Protein AF-A0A382YYB1-F1 (afdb_monomer_lite)

Secondary structure (DSSP, 8-state):
-EEEEEEEEEEEEEEEEEEEEETT-EEEEEEETTEEEEEE--S--BTTEEEEEEEEEEEEEEEEEEEEEEE----TT-EEEE----EESS-S---EEEEEE-SS-B-----EEES-PEEE-GGGS-HHHHTT--S-EEEEEEE-STT-EEEEEE-BPP-PPP-SEEEEEEEEEEEE-TTS-EEEEEEEEEEESS-SEEEE-PPSSEEEEEEEETTEE--PEEETTEEEEEPPSS--TTS-EEEEEEEEE---SSS------

Organism: NCBI:txid408172

Foldseek 3Di:
DKDKDKDFADDDFDFKWKKKAFPQWAPKDKDWPQFDDKDWDPPPDPVTITMMITGGPDTDHGITMMMIDTDGDADQQWDKDKQLGMGTPPDPWDKDKGWDFDQFDWDDDAWDKDQPWDWDDPVRDDPVVVVVDDGDTPTMTIHTGPDMITMDITHTDDDDDDDQKDFPDKDKDWDADPVGWIKIKIKTFMQHHDDQWDKDQDDPAKDWDFKDKPNHTDDWDDDPRITTHGDDPPDDSPGTIIIMIMITGHDDPDPDDDDDD

Structure (mmCIF, N/CA/C/O backbone):
data_AF-A0A382YYB1-F1
#
_entry.id   AF-A0A382YYB1-F1
#
loop_
_atom_site.group_PDB
_atom_site.id
_atom_site.type_symbol
_atom_site.label_atom_id
_atom_site.label_alt_id
_atom_site.label_comp_id
_atom_site.label_asym_id
_atom_site.label_entity_id
_atom_site.label_seq_id
_atom_site.pdbx_PDB_ins_code
_atom_site.Cartn_x
_atom_site.Cartn_y
_atom_site.Cartn_z
_atom_site.occupancy
_atom_site.B_iso_or_equiv
_atom_site.auth_seq_id
_atom_site.auth_comp_id
_atom_site.auth_asym_id
_atom_site.auth_atom_id
_atom_site.pdbx_PDB_model_num
ATOM 1 N N . GLY A 1 1 ? 9.926 -1.291 -5.367 1.00 91.00 1 GLY A N 1
ATOM 2 C CA . GLY A 1 1 ? 9.183 -1.032 -6.612 1.00 91.00 1 GLY A CA 1
ATOM 3 C C . GLY A 1 1 ? 9.769 -1.860 -7.734 1.00 91.00 1 GLY A C 1
ATOM 4 O O . GLY A 1 1 ? 10.816 -2.477 -7.548 1.00 91.00 1 GLY A O 1
ATOM 5 N N . SER A 1 2 ? 9.095 -1.899 -8.878 1.00 93.62 2 SER A N 1
ATOM 6 C CA . SER A 1 2 ? 9.594 -2.590 -10.064 1.00 93.62 2 SER A CA 1
ATOM 7 C C . SER A 1 2 ? 9.183 -1.872 -11.347 1.00 93.62 2 SER A C 1
ATOM 9 O O . SER A 1 2 ? 8.264 -1.053 -11.368 1.00 93.62 2 SER A O 1
ATOM 11 N N . SER A 1 3 ? 9.898 -2.158 -12.426 1.00 94.56 3 SER A N 1
ATOM 12 C CA . SER A 1 3 ? 9.553 -1.769 -13.789 1.00 94.56 3 SER A CA 1
ATOM 13 C C . SER A 1 3 ? 9.816 -2.960 -14.700 1.00 94.56 3 SER A C 1
ATOM 15 O O . SER A 1 3 ? 10.876 -3.576 -14.624 1.00 94.56 3 SER A O 1
ATOM 17 N N . VAL A 1 4 ? 8.840 -3.304 -15.537 1.00 94.69 4 VAL A N 1
ATOM 18 C CA . VAL A 1 4 ? 8.967 -4.377 -16.527 1.00 94.69 4 VAL A CA 1
ATOM 19 C C . VAL A 1 4 ? 9.047 -3.730 -17.899 1.00 94.69 4 VAL A C 1
ATOM 21 O O . VAL A 1 4 ? 8.112 -3.055 -18.323 1.00 94.69 4 VAL A O 1
ATOM 24 N N . LEU A 1 5 ? 10.172 -3.926 -18.576 1.00 95.12 5 LEU A N 1
ATOM 25 C CA . LEU A 1 5 ? 10.432 -3.395 -19.905 1.00 95.12 5 LEU A CA 1
ATOM 26 C C . LEU A 1 5 ? 10.302 -4.531 -20.917 1.00 95.12 5 LEU A C 1
ATOM 28 O O . LEU A 1 5 ? 11.084 -5.482 -20.893 1.00 95.12 5 LEU A O 1
ATOM 32 N N . ASN A 1 6 ? 9.308 -4.429 -21.797 1.00 94.56 6 ASN A N 1
ATOM 33 C CA . ASN A 1 6 ? 9.095 -5.370 -22.891 1.00 94.56 6 ASN A CA 1
ATOM 34 C C . ASN A 1 6 ? 9.601 -4.740 -24.190 1.00 94.56 6 ASN A C 1
ATOM 36 O O . ASN A 1 6 ? 9.043 -3.755 -24.671 1.00 94.56 6 ASN A O 1
ATOM 40 N N . TYR A 1 7 ? 10.674 -5.300 -24.736 1.00 95.44 7 TYR A N 1
ATOM 41 C CA . TYR A 1 7 ? 11.320 -4.855 -25.962 1.00 95.44 7 TYR A CA 1
ATOM 42 C C . TYR A 1 7 ? 10.924 -5.747 -27.135 1.00 95.44 7 TYR A C 1
ATOM 44 O O . TYR A 1 7 ? 10.861 -6.967 -26.994 1.00 95.44 7 TYR A O 1
ATOM 52 N N . LEU A 1 8 ? 10.781 -5.135 -28.310 1.00 96.06 8 LEU A N 1
ATOM 53 C CA . LEU A 1 8 ? 10.830 -5.813 -29.603 1.00 96.06 8 LEU A CA 1
ATOM 54 C C . LEU A 1 8 ? 12.126 -5.395 -30.310 1.00 96.06 8 LEU A C 1
ATOM 56 O O . LEU A 1 8 ? 12.217 -4.307 -30.880 1.00 96.06 8 LEU A O 1
ATOM 60 N N . ILE A 1 9 ? 13.154 -6.239 -30.238 1.00 94.44 9 ILE A N 1
ATOM 61 C CA . ILE A 1 9 ? 14.494 -5.939 -30.756 1.00 94.44 9 ILE A CA 1
ATOM 62 C C . ILE A 1 9 ? 14.562 -6.330 -32.235 1.00 94.44 9 ILE A C 1
ATOM 64 O O . ILE A 1 9 ? 14.661 -7.509 -32.574 1.00 94.44 9 ILE A O 1
ATOM 68 N N . GLY A 1 10 ? 14.508 -5.329 -33.115 1.00 91.12 10 GLY A N 1
ATOM 69 C CA . GLY A 1 10 ? 14.577 -5.492 -34.568 1.00 91.12 10 GLY A CA 1
ATOM 70 C C . GLY A 1 10 ? 15.938 -5.133 -35.178 1.00 91.12 10 GLY A C 1
ATOM 71 O O . GLY A 1 10 ? 16.772 -4.467 -34.570 1.00 91.12 10 GLY A O 1
ATOM 72 N N . GLY A 1 11 ? 16.160 -5.552 -36.427 1.00 90.00 11 GLY A N 1
ATOM 73 C CA . GLY A 1 11 ? 17.389 -5.257 -37.169 1.00 90.00 11 GLY A CA 1
ATOM 74 C C . GLY A 1 11 ? 18.572 -6.133 -36.752 1.00 90.00 11 GLY A C 1
ATOM 75 O O . GLY A 1 11 ? 18.661 -7.285 -37.170 1.00 90.00 11 GLY A O 1
ATOM 76 N N . LYS A 1 12 ? 19.508 -5.580 -35.972 1.00 91.06 12 LYS A N 1
ATOM 77 C CA . LYS A 1 12 ? 20.732 -6.279 -35.551 1.00 91.06 12 LYS A CA 1
ATOM 78 C C . LYS A 1 12 ? 20.566 -6.828 -34.127 1.00 91.06 12 LYS A C 1
ATOM 80 O O . LYS A 1 12 ? 20.163 -6.063 -33.255 1.00 91.06 12 LYS A O 1
ATOM 85 N N . PRO A 1 13 ? 20.940 -8.094 -33.861 1.00 95.00 13 PRO A N 1
ATOM 86 C CA . PRO A 1 13 ? 21.031 -8.604 -32.496 1.00 95.00 13 PRO A CA 1
ATOM 87 C C . PRO A 1 13 ? 21.935 -7.727 -31.617 1.00 95.00 13 PRO A C 1
ATOM 89 O O . PRO A 1 13 ? 23.009 -7.302 -32.057 1.00 95.00 13 PRO A O 1
ATOM 92 N N . VAL A 1 14 ? 21.516 -7.473 -30.377 1.00 95.56 14 VAL A N 1
ATOM 93 C CA . VAL A 1 14 ? 22.224 -6.586 -29.437 1.00 95.56 14 VAL A CA 1
ATOM 94 C C . VAL A 1 14 ? 22.872 -7.381 -28.310 1.00 95.56 14 VAL A C 1
ATOM 96 O O . VAL A 1 14 ? 22.332 -8.388 -27.861 1.00 95.56 14 VAL A O 1
ATOM 99 N N . SER A 1 15 ? 24.043 -6.943 -27.851 1.00 96.81 15 SER A N 1
ATOM 100 C CA . SER A 1 15 ? 24.759 -7.537 -26.709 1.00 96.81 15 SER A CA 1
ATOM 101 C C . SER A 1 15 ? 24.525 -6.791 -25.396 1.00 96.81 15 SER A C 1
ATOM 103 O O . SER A 1 15 ? 24.974 -7.249 -24.348 1.00 96.81 15 SER A O 1
ATOM 105 N N . GLU A 1 16 ? 23.860 -5.641 -25.453 1.00 96.50 16 GLU A N 1
ATOM 106 C CA . GLU A 1 16 ? 23.591 -4.785 -24.306 1.00 96.50 16 GLU A CA 1
ATOM 107 C C . GLU A 1 16 ? 22.320 -3.957 -24.520 1.00 96.50 16 GLU A C 1
ATOM 109 O O . GLU A 1 16 ? 21.907 -3.730 -25.659 1.00 96.50 16 GLU A O 1
ATOM 114 N N . LEU A 1 17 ? 21.722 -3.501 -23.421 1.00 96.56 17 LEU A N 1
ATOM 115 C CA . LEU A 1 17 ? 20.661 -2.495 -23.403 1.00 96.56 17 LEU A CA 1
ATOM 116 C C . LEU A 1 17 ? 21.033 -1.371 -22.445 1.00 96.56 17 LEU A C 1
ATOM 118 O O . LEU A 1 17 ? 21.606 -1.617 -21.383 1.00 96.56 17 LEU A O 1
ATOM 122 N N . LYS A 1 18 ? 20.640 -0.149 -22.800 1.00 95.19 18 LYS A N 1
ATOM 123 C CA . LYS A 1 18 ? 20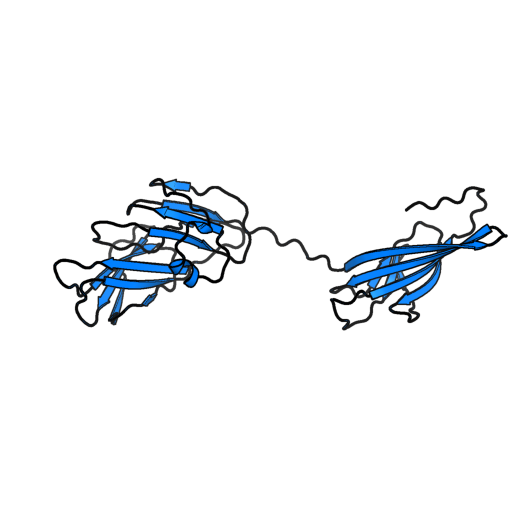.751 1.020 -21.931 1.00 95.19 18 LYS A CA 1
ATOM 124 C C . LYS A 1 18 ? 19.402 1.371 -21.328 1.00 95.19 18 LYS A C 1
ATOM 126 O O . LYS A 1 18 ? 18.368 1.314 -22.000 1.00 95.19 18 LYS A O 1
ATOM 131 N N . VAL A 1 19 ? 19.422 1.735 -20.054 1.00 95.06 19 VAL A N 1
ATOM 132 C CA . VAL A 1 19 ? 18.228 2.066 -19.272 1.00 95.06 19 VAL A CA 1
ATOM 133 C C . VAL A 1 19 ? 18.500 3.265 -18.371 1.00 95.06 19 VAL A C 1
ATOM 135 O O . VAL A 1 19 ? 19.565 3.374 -17.767 1.00 95.06 19 VAL A O 1
ATOM 138 N N . LEU A 1 20 ? 17.524 4.165 -18.276 1.00 93.06 20 LEU A N 1
ATOM 139 C CA . LEU A 1 20 ? 17.546 5.320 -17.383 1.00 93.06 20 LEU A CA 1
ATOM 140 C C . LEU A 1 20 ? 16.753 5.004 -16.123 1.00 93.06 20 LEU A C 1
ATOM 142 O O . LEU A 1 20 ? 15.560 4.704 -16.175 1.00 93.06 20 LEU A O 1
ATOM 146 N N . VAL A 1 21 ? 17.421 5.108 -14.983 1.00 93.56 21 VAL A N 1
ATOM 147 C CA . VAL A 1 21 ? 16.857 4.848 -13.662 1.00 93.56 21 VAL A CA 1
ATOM 148 C C . VAL A 1 21 ? 16.789 6.167 -12.889 1.00 93.56 21 VAL A C 1
ATOM 150 O O . VAL A 1 21 ? 17.787 6.884 -12.855 1.00 93.56 21 VAL A O 1
ATOM 153 N N . PRO A 1 22 ? 15.659 6.523 -12.257 1.00 92.19 22 PRO A N 1
ATOM 154 C CA . PRO A 1 22 ? 15.590 7.679 -11.364 1.00 92.19 22 PRO A CA 1
ATOM 155 C C . PRO A 1 22 ? 16.690 7.667 -10.291 1.00 92.19 22 PRO A C 1
ATOM 157 O O . PRO A 1 22 ? 17.004 6.628 -9.711 1.00 92.19 22 PRO A O 1
ATOM 160 N N . ALA A 1 23 ? 17.311 8.822 -10.043 1.00 89.88 23 ALA A N 1
ATOM 161 C CA . ALA A 1 23 ? 18.500 8.920 -9.191 1.00 89.88 23 ALA A CA 1
ATOM 162 C C . ALA A 1 23 ? 18.231 8.599 -7.709 1.00 89.88 23 ALA A C 1
ATOM 164 O O . ALA A 1 23 ? 19.164 8.253 -6.980 1.00 89.88 23 ALA A O 1
ATOM 165 N N . ASP A 1 24 ? 16.971 8.701 -7.285 1.00 91.12 24 ASP A N 1
ATOM 166 C CA . ASP A 1 24 ? 16.475 8.406 -5.941 1.00 91.12 24 ASP A CA 1
ATOM 167 C C . ASP A 1 24 ? 16.117 6.924 -5.727 1.00 91.12 24 ASP A C 1
ATOM 169 O O . ASP A 1 24 ? 15.644 6.548 -4.652 1.00 91.12 24 ASP A O 1
ATOM 173 N N . TYR A 1 25 ? 16.350 6.068 -6.726 1.00 94.25 25 TYR A N 1
ATOM 174 C CA . TYR A 1 25 ? 16.207 4.622 -6.591 1.00 94.25 25 TYR A CA 1
ATOM 175 C C . TYR A 1 25 ? 17.518 4.006 -6.086 1.00 94.25 25 TYR A C 1
ATOM 177 O O . TYR A 1 25 ? 18.604 4.257 -6.613 1.00 94.25 25 TYR A O 1
ATOM 185 N N . ALA A 1 26 ? 17.406 3.179 -5.053 1.00 93.94 26 ALA A N 1
ATOM 186 C CA . ALA A 1 26 ? 18.485 2.415 -4.441 1.00 93.94 26 ALA A CA 1
ATOM 187 C C . ALA A 1 26 ? 18.309 0.916 -4.720 1.00 93.94 26 ALA A C 1
ATOM 189 O O . ALA A 1 26 ? 17.231 0.483 -5.126 1.00 93.94 26 ALA A O 1
ATOM 190 N N . ASN A 1 27 ? 19.359 0.122 -4.483 1.00 95.69 27 ASN A N 1
ATOM 191 C CA . ASN A 1 27 ? 19.321 -1.344 -4.601 1.00 95.69 27 ASN A CA 1
ATOM 192 C C . ASN A 1 27 ? 18.710 -1.813 -5.936 1.00 95.69 27 ASN A C 1
ATOM 194 O O . ASN A 1 27 ? 17.812 -2.652 -5.975 1.00 95.69 27 ASN A O 1
ATOM 198 N N . VAL A 1 28 ? 19.157 -1.180 -7.025 1.00 96.81 28 VAL A N 1
ATOM 199 C CA . VAL A 1 28 ? 18.655 -1.431 -8.376 1.00 96.81 28 VAL A CA 1
ATOM 200 C C . VAL A 1 28 ? 19.216 -2.755 -8.876 1.00 96.81 28 VAL A C 1
ATOM 202 O O . VAL A 1 28 ? 20.429 -2.937 -8.907 1.00 96.81 28 VAL A O 1
ATOM 205 N N . GLU A 1 29 ? 18.335 -3.648 -9.307 1.00 97.56 29 GLU A N 1
ATOM 206 C CA . GLU A 1 29 ? 18.691 -4.961 -9.836 1.00 97.56 29 GLU A CA 1
ATOM 207 C C . GLU A 1 29 ? 17.993 -5.226 -11.165 1.00 97.56 29 GLU A C 1
ATOM 209 O O . GLU A 1 29 ? 16.829 -4.866 -11.357 1.00 97.56 29 GLU A O 1
ATOM 214 N N . PHE A 1 30 ? 18.713 -5.889 -12.071 1.00 98.12 30 PHE A N 1
ATOM 215 C CA . PHE A 1 30 ? 18.260 -6.200 -13.424 1.00 98.12 30 PHE A CA 1
ATOM 216 C C . PHE A 1 30 ? 18.186 -7.711 -13.619 1.00 98.12 30 PHE A C 1
ATOM 218 O O . PHE A 1 30 ? 19.189 -8.414 -13.503 1.00 98.12 30 PHE A O 1
ATOM 225 N N . VAL A 1 31 ? 17.000 -8.207 -13.964 1.00 97.25 31 VAL A N 1
ATOM 226 C CA . VAL A 1 31 ? 16.719 -9.631 -14.150 1.00 97.25 31 VAL A CA 1
ATOM 227 C C . VAL A 1 31 ? 16.086 -9.848 -15.518 1.00 97.25 31 VAL A C 1
ATOM 229 O O . VAL A 1 31 ? 15.104 -9.209 -15.880 1.00 97.25 31 VAL A O 1
ATOM 232 N N . GLY A 1 32 ? 16.634 -10.774 -16.291 1.00 96.50 32 GLY A N 1
ATOM 233 C CA . GLY A 1 32 ? 16.124 -11.121 -17.611 1.00 96.50 32 GLY A CA 1
ATOM 234 C C . GLY A 1 32 ? 16.860 -12.324 -18.182 1.00 96.50 32 GLY A C 1
ATOM 235 O O . GLY A 1 32 ? 17.875 -12.764 -17.633 1.00 96.50 32 GLY A O 1
ATOM 236 N N . ARG A 1 33 ? 16.341 -12.877 -19.281 1.00 95.88 33 ARG A N 1
ATOM 237 C CA . ARG A 1 33 ? 17.003 -13.988 -19.977 1.00 95.88 33 ARG A CA 1
ATOM 238 C C . ARG A 1 33 ? 18.389 -13.532 -20.448 1.00 95.88 33 ARG A C 1
ATOM 240 O O . ARG A 1 33 ? 18.523 -12.446 -20.982 1.00 95.88 33 ARG A O 1
ATOM 247 N N . ASP A 1 34 ? 19.418 -14.352 -20.270 1.00 94.94 34 ASP A N 1
ATOM 248 C CA . ASP A 1 34 ? 20.783 -14.046 -20.725 1.00 94.94 34 ASP A CA 1
ATOM 249 C C . ASP A 1 34 ? 21.435 -12.794 -20.100 1.00 94.94 34 ASP A C 1
ATOM 251 O O . ASP A 1 34 ? 22.516 -12.412 -20.542 1.00 94.94 34 ASP A O 1
ATOM 255 N N . VAL A 1 35 ? 20.860 -12.162 -19.066 1.00 97.69 35 VAL A N 1
ATOM 256 C CA . VAL A 1 35 ? 21.541 -11.074 -18.336 1.00 97.69 35 VAL A CA 1
ATOM 257 C C . VAL A 1 35 ? 22.790 -11.632 -17.658 1.00 97.69 35 VAL A C 1
ATOM 259 O O . VAL A 1 35 ? 22.707 -12.531 -16.823 1.00 97.69 35 VAL A O 1
ATOM 262 N N . ARG A 1 36 ? 23.960 -11.093 -18.017 1.00 97.19 36 ARG A N 1
ATOM 263 C CA . ARG A 1 36 ? 25.253 -11.493 -17.446 1.00 97.19 36 ARG A CA 1
ATOM 264 C C . ARG A 1 36 ? 25.648 -10.596 -16.282 1.00 97.19 36 ARG A C 1
ATOM 266 O O . ARG A 1 36 ? 26.047 -11.083 -15.231 1.00 97.19 36 ARG A O 1
ATOM 273 N N . ASN A 1 37 ? 25.609 -9.287 -16.506 1.00 97.50 37 ASN A N 1
ATOM 274 C CA . ASN A 1 37 ? 25.931 -8.262 -15.520 1.00 97.50 37 ASN A CA 1
ATOM 275 C C . ASN A 1 37 ? 25.415 -6.895 -15.979 1.00 97.50 37 ASN A C 1
ATOM 277 O O . ASN A 1 37 ? 25.060 -6.712 -17.140 1.00 97.50 37 ASN A O 1
ATOM 281 N N . TRP A 1 38 ? 25.430 -5.916 -15.084 1.00 97.44 38 TRP A N 1
ATOM 282 C CA . TRP A 1 38 ? 25.080 -4.530 -15.378 1.00 97.44 38 TRP A CA 1
ATOM 283 C C . TRP A 1 38 ? 26.116 -3.588 -14.760 1.00 97.44 38 TRP A C 1
ATOM 285 O O . TRP A 1 38 ? 26.833 -3.969 -13.831 1.00 97.44 38 TRP A O 1
ATOM 295 N N . LYS A 1 39 ? 26.237 -2.372 -15.299 1.00 95.38 39 LYS A N 1
ATOM 296 C CA . LYS A 1 39 ? 27.079 -1.309 -14.733 1.00 95.38 39 LYS A CA 1
ATOM 297 C C . LYS A 1 39 ? 26.389 0.050 -14.870 1.00 95.38 39 LYS A C 1
ATOM 299 O O . LYS A 1 39 ? 25.773 0.277 -15.910 1.00 95.38 39 LYS A O 1
ATOM 304 N N . PRO A 1 40 ? 26.498 0.941 -13.873 1.00 92.88 40 PRO A N 1
ATOM 305 C CA . PRO A 1 40 ? 26.157 2.343 -14.072 1.00 92.88 40 PRO A CA 1
ATOM 306 C C . PRO A 1 40 ? 27.160 2.970 -15.051 1.00 92.88 40 PRO A C 1
ATOM 308 O O . PRO A 1 40 ? 28.346 2.632 -15.025 1.00 92.88 40 PRO A O 1
ATOM 311 N N . ASP A 1 41 ? 26.689 3.861 -15.917 1.00 87.75 41 ASP A N 1
ATOM 312 C CA . ASP A 1 41 ? 27.543 4.589 -16.857 1.00 87.75 41 ASP A CA 1
ATOM 313 C C . ASP A 1 41 ? 28.224 5.781 -16.156 1.00 87.75 41 ASP A C 1
ATOM 315 O O . ASP A 1 41 ? 27.628 6.429 -15.302 1.00 87.75 41 ASP A O 1
ATOM 319 N N . GLU A 1 42 ? 29.456 6.121 -16.552 1.00 71.75 42 GLU A N 1
ATOM 320 C CA . GLU A 1 42 ? 30.247 7.234 -15.979 1.00 71.75 42 GLU A CA 1
ATOM 321 C C . GLU A 1 42 ? 29.806 8.638 -16.459 1.00 71.75 42 GLU A C 1
ATOM 323 O O . GLU A 1 42 ? 30.526 9.622 -16.280 1.00 71.75 42 GLU A O 1
ATOM 328 N N . ALA A 1 43 ? 28.645 8.754 -17.113 1.00 61.44 43 ALA A N 1
ATOM 329 C CA . ALA A 1 43 ? 28.133 10.035 -17.600 1.00 61.44 43 ALA A CA 1
ATOM 330 C C . ALA A 1 43 ? 27.876 11.004 -16.428 1.00 61.44 43 ALA A C 1
ATOM 332 O O . ALA A 1 43 ? 27.562 10.548 -15.328 1.00 61.44 43 ALA A O 1
ATOM 333 N N . PRO A 1 44 ? 27.980 12.335 -16.630 1.00 53.25 44 PRO A N 1
ATOM 334 C CA . PRO A 1 44 ? 27.617 13.273 -15.580 1.00 53.25 44 PRO A CA 1
ATOM 335 C C . PRO A 1 44 ? 26.156 13.031 -15.209 1.00 53.25 44 PRO A C 1
ATOM 337 O O . PRO A 1 44 ? 25.273 13.198 -16.055 1.00 53.25 44 PRO A O 1
ATOM 340 N N . ASP A 1 45 ? 25.934 12.622 -13.957 1.00 51.19 45 ASP A N 1
ATOM 341 C CA . ASP A 1 45 ? 24.617 12.570 -13.334 1.00 51.19 45 ASP A CA 1
ATOM 342 C C . ASP A 1 45 ? 23.915 13.885 -13.681 1.00 51.19 45 ASP A C 1
ATOM 344 O O . ASP A 1 45 ? 24.285 14.963 -13.204 1.00 51.19 45 ASP A O 1
ATOM 348 N N . ASN A 1 46 ? 22.887 13.822 -14.529 1.00 58.91 46 ASN A N 1
ATOM 349 C CA . ASN A 1 46 ? 21.857 14.829 -14.378 1.00 58.91 46 ASN A CA 1
ATOM 350 C C . ASN A 1 46 ? 21.255 14.563 -12.989 1.00 58.91 46 ASN A C 1
ATOM 352 O O . ASN A 1 46 ? 21.164 13.416 -12.555 1.00 58.91 46 ASN A O 1
ATOM 356 N N . SER A 1 47 ? 20.884 15.601 -12.244 1.00 63.59 47 SER A N 1
ATOM 357 C CA . SER A 1 47 ? 20.490 15.462 -10.832 1.00 63.59 47 SER A CA 1
ATOM 358 C C . SER A 1 47 ? 19.257 14.571 -10.588 1.00 63.59 47 SER A C 1
ATOM 360 O O . SER A 1 47 ? 18.815 14.447 -9.450 1.00 63.59 47 SER A O 1
ATOM 362 N N . PHE A 1 48 ? 18.676 13.976 -11.634 1.00 76.50 48 PHE A N 1
ATOM 363 C CA . PHE A 1 48 ? 17.385 13.302 -11.615 1.00 76.50 48 PHE A CA 1
ATOM 364 C C . PHE A 1 48 ? 17.425 11.839 -12.086 1.00 76.50 48 PHE A C 1
ATOM 366 O O . PHE A 1 48 ? 16.543 11.073 -11.702 1.00 76.50 48 PHE A O 1
ATOM 373 N N . THR A 1 49 ? 18.408 11.414 -12.888 1.00 86.50 49 THR A N 1
ATOM 374 C CA . THR A 1 49 ? 18.481 10.056 -13.463 1.00 86.50 49 THR A CA 1
ATOM 375 C C . THR A 1 49 ? 19.919 9.564 -13.621 1.00 86.50 49 THR A C 1
ATOM 377 O O . THR A 1 49 ? 20.827 10.344 -13.888 1.00 86.50 49 THR A O 1
ATOM 380 N N . LYS A 1 50 ? 20.092 8.245 -13.511 1.00 90.25 50 LYS A N 1
ATOM 381 C CA . LYS A 1 50 ? 21.333 7.487 -13.691 1.00 90.25 50 LYS A CA 1
ATOM 382 C C . LYS A 1 50 ? 21.175 6.530 -14.866 1.00 90.25 50 LYS A C 1
ATOM 384 O O . LYS A 1 50 ? 20.170 5.822 -14.949 1.00 90.25 50 LYS A O 1
ATOM 389 N N . SER A 1 51 ? 22.156 6.491 -15.761 1.00 92.25 51 SER A N 1
ATOM 390 C CA . SER A 1 51 ? 22.170 5.539 -16.877 1.00 92.25 51 SER A CA 1
ATOM 391 C C . SER A 1 51 ? 22.847 4.238 -16.457 1.00 92.25 51 SER A C 1
ATOM 393 O O . SER A 1 51 ? 23.873 4.262 -15.778 1.00 92.25 51 SER A O 1
ATOM 395 N N . TYR A 1 52 ? 22.272 3.110 -16.859 1.00 95.31 52 TYR A N 1
ATOM 396 C CA . TYR A 1 52 ? 22.841 1.782 -16.671 1.00 95.31 52 TYR A CA 1
ATOM 397 C C . TYR A 1 52 ? 22.952 1.072 -18.012 1.00 95.31 52 TYR A C 1
ATOM 399 O O . TYR A 1 52 ? 22.012 1.078 -18.809 1.00 95.31 52 TYR A O 1
ATOM 407 N N . THR A 1 53 ? 24.070 0.380 -18.209 1.00 96.94 53 THR A N 1
ATOM 408 C CA . THR A 1 53 ? 24.248 -0.571 -19.303 1.00 96.94 53 THR A CA 1
ATOM 409 C C . THR A 1 53 ? 24.108 -1.996 -18.764 1.00 96.94 53 THR A C 1
ATOM 411 O O . THR A 1 53 ? 24.867 -2.429 -17.891 1.00 96.94 53 THR A O 1
ATOM 414 N N . VAL A 1 54 ? 23.128 -2.732 -19.288 1.00 97.81 54 VAL A N 1
ATOM 415 C CA . VAL A 1 54 ? 22.853 -4.143 -18.988 1.00 97.81 54 VAL A CA 1
ATOM 416 C C . VAL A 1 54 ? 23.466 -4.998 -20.090 1.00 97.81 54 VAL A C 1
ATOM 418 O O . VAL A 1 54 ? 23.082 -4.869 -21.247 1.00 97.81 54 VAL A O 1
ATOM 421 N N . TYR A 1 55 ? 24.406 -5.873 -19.742 1.00 98.00 55 TYR A N 1
ATOM 422 C CA . TYR A 1 55 ? 25.144 -6.713 -20.685 1.00 98.00 55 TYR A CA 1
ATOM 423 C C . TYR A 1 55 ? 24.593 -8.137 -20.711 1.00 98.00 55 TYR A C 1
ATOM 425 O O . TYR A 1 55 ? 24.358 -8.751 -19.663 1.00 98.00 55 TYR A O 1
ATOM 433 N N . PHE A 1 56 ? 24.480 -8.700 -21.911 1.00 98.00 56 PHE A N 1
ATOM 434 C CA . PHE A 1 56 ? 24.020 -10.068 -22.115 1.00 98.00 56 PHE A CA 1
ATOM 435 C C . PHE A 1 56 ? 25.168 -11.061 -22.297 1.00 98.00 56 PHE A C 1
ATOM 437 O O . PHE A 1 56 ? 26.260 -10.725 -22.760 1.00 98.00 56 PHE A O 1
ATOM 444 N N . GLN A 1 57 ? 24.902 -12.316 -21.943 1.00 96.56 57 GLN A N 1
ATOM 445 C CA . GLN A 1 57 ? 25.793 -13.450 -22.164 1.00 96.56 57 GLN A CA 1
ATOM 446 C C . GLN A 1 57 ? 25.925 -13.778 -23.659 1.00 96.56 57 GLN A C 1
ATOM 448 O O . GLN A 1 57 ? 27.015 -14.111 -24.119 1.00 96.56 57 GLN A O 1
ATOM 453 N N . SER A 1 58 ? 24.823 -13.669 -24.405 1.00 95.31 58 SER A N 1
ATOM 454 C CA . SER A 1 58 ? 24.743 -13.850 -25.860 1.00 95.31 58 SER A CA 1
ATOM 455 C C . SER A 1 58 ? 23.912 -12.723 -26.467 1.00 95.31 58 SER A C 1
ATOM 457 O O . SER A 1 58 ? 23.125 -12.094 -25.763 1.00 95.31 58 SER A O 1
ATOM 459 N N . THR A 1 59 ? 24.058 -12.450 -27.766 1.00 96.25 59 THR A N 1
ATOM 460 C CA . THR A 1 59 ? 23.238 -11.407 -28.397 1.00 96.25 59 THR A CA 1
ATOM 461 C C . THR A 1 59 ? 21.767 -11.799 -28.420 1.00 96.25 59 THR A C 1
ATOM 463 O O . THR A 1 59 ? 21.438 -12.913 -28.830 1.00 96.25 59 THR A O 1
ATOM 466 N N . VAL A 1 60 ? 20.897 -10.864 -28.057 1.00 95.94 60 VAL A N 1
ATOM 467 C CA . VAL A 1 60 ? 19.443 -11.044 -28.037 1.00 95.94 60 VAL A CA 1
ATOM 468 C C . VAL A 1 60 ? 18.792 -10.379 -29.252 1.00 95.94 60 VAL A C 1
ATOM 470 O O . VAL A 1 60 ? 19.298 -9.390 -29.789 1.00 95.94 60 VAL A O 1
ATOM 473 N N . PHE A 1 61 ? 17.675 -10.943 -29.705 1.00 96.12 61 PHE A N 1
ATOM 474 C CA . PHE A 1 61 ? 16.891 -10.475 -30.848 1.00 96.12 61 PHE A CA 1
ATOM 475 C C . PHE A 1 61 ? 15.417 -10.866 -30.667 1.00 96.12 61 PHE A C 1
ATOM 477 O O . PHE A 1 61 ? 15.137 -11.884 -30.030 1.00 96.12 61 PHE A O 1
ATOM 484 N N . GLY A 1 62 ? 14.497 -10.094 -31.251 1.00 95.81 62 GLY A N 1
ATOM 485 C CA . GLY A 1 62 ? 13.054 -10.298 -31.114 1.00 95.81 62 GLY A CA 1
ATOM 486 C C . GLY A 1 62 ? 12.522 -9.849 -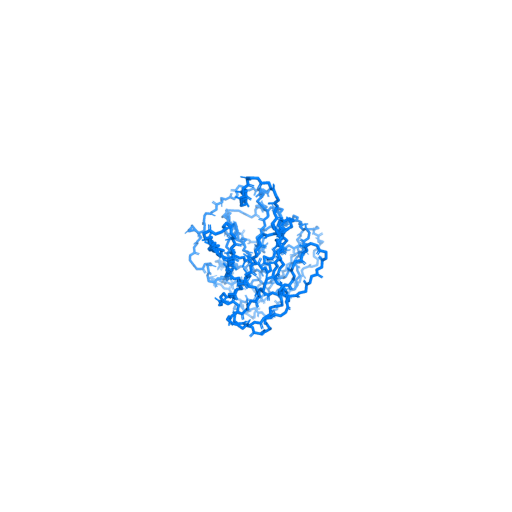29.753 1.00 95.81 62 GLY A C 1
ATOM 487 O O . GLY A 1 62 ? 13.039 -8.895 -29.167 1.00 95.81 62 GLY A O 1
ATOM 488 N N . ASP A 1 63 ? 11.480 -10.526 -29.272 1.00 96.75 63 ASP A N 1
ATOM 489 C CA . ASP A 1 63 ? 10.842 -10.208 -27.995 1.00 96.75 63 ASP A CA 1
ATOM 490 C C . ASP A 1 63 ? 11.789 -10.465 -26.819 1.00 96.75 63 ASP A C 1
ATOM 492 O O . ASP A 1 63 ? 12.403 -11.534 -26.693 1.00 96.75 63 ASP A O 1
ATOM 496 N N . TYR A 1 64 ? 11.896 -9.476 -25.937 1.00 96.62 64 TYR A N 1
ATOM 497 C CA . TYR A 1 64 ? 12.754 -9.549 -24.768 1.00 96.62 64 TYR A CA 1
ATOM 498 C C . TYR A 1 64 ? 12.147 -8.800 -23.581 1.00 96.62 64 TYR A C 1
ATOM 500 O O . TYR A 1 64 ? 11.806 -7.625 -23.689 1.00 96.62 64 TYR A O 1
ATOM 508 N N . THR A 1 65 ? 12.067 -9.460 -22.427 1.00 96.25 65 THR A N 1
ATOM 509 C CA . THR A 1 65 ? 11.574 -8.857 -21.183 1.00 96.25 65 THR A CA 1
ATOM 510 C C . THR A 1 65 ? 12.724 -8.651 -20.207 1.00 96.25 65 THR A C 1
ATOM 512 O O . THR A 1 65 ? 13.446 -9.592 -19.869 1.00 96.25 65 THR A O 1
ATOM 515 N N . LEU A 1 66 ? 12.856 -7.419 -19.719 1.00 97.31 66 LEU A N 1
ATOM 516 C CA . LEU A 1 66 ? 13.768 -7.038 -18.648 1.00 97.31 66 LEU A CA 1
ATOM 517 C C . LEU A 1 66 ? 12.957 -6.584 -17.433 1.00 97.31 66 LEU A C 1
ATOM 519 O O . LEU A 1 66 ? 12.193 -5.623 -17.512 1.00 97.31 66 LEU A O 1
ATOM 523 N N . LEU A 1 67 ? 13.140 -7.258 -16.305 1.00 96.62 67 LEU A N 1
ATOM 524 C CA . LEU A 1 67 ? 12.626 -6.829 -15.012 1.00 96.62 67 LEU A CA 1
ATOM 525 C C . LEU A 1 67 ? 13.686 -5.983 -14.311 1.00 96.62 67 LEU A C 1
ATOM 527 O O . LEU A 1 67 ? 14.835 -6.400 -14.174 1.00 96.62 67 LEU A O 1
ATOM 531 N N . VAL A 1 68 ? 13.275 -4.819 -13.824 1.00 97.31 68 VAL A N 1
ATOM 532 C CA . VAL A 1 68 ? 14.088 -3.962 -12.967 1.00 97.31 68 VAL A CA 1
ATOM 533 C C . VAL A 1 68 ? 13.405 -3.849 -11.616 1.00 97.31 68 VAL A C 1
ATOM 535 O O . VAL A 1 68 ? 12.242 -3.452 -11.544 1.00 97.31 68 VAL A O 1
ATOM 538 N N . THR A 1 69 ? 14.103 -4.197 -10.542 1.00 96.31 69 THR A N 1
ATOM 539 C CA . THR A 1 69 ? 13.623 -4.020 -9.165 1.00 96.31 69 THR A CA 1
ATOM 540 C C . THR A 1 69 ? 14.468 -2.983 -8.458 1.00 96.31 69 THR A C 1
ATOM 542 O O . THR A 1 69 ? 15.655 -2.860 -8.735 1.00 96.31 69 THR A O 1
ATOM 545 N N . PHE A 1 70 ? 13.856 -2.222 -7.562 1.00 96.00 70 PHE A N 1
ATOM 546 C CA . PHE A 1 70 ? 14.536 -1.151 -6.844 1.00 96.00 70 PHE A CA 1
ATOM 547 C C . PHE A 1 70 ? 13.834 -0.844 -5.528 1.00 96.00 70 PHE A C 1
ATOM 549 O O . PHE A 1 70 ? 12.642 -1.113 -5.344 1.00 96.00 70 PHE A O 1
ATOM 556 N N . GLU A 1 71 ? 14.557 -0.196 -4.635 1.00 95.56 71 GLU A N 1
ATOM 557 C CA . GLU A 1 71 ? 14.036 0.397 -3.417 1.00 95.56 71 GLU A CA 1
ATOM 558 C C . GLU A 1 71 ? 14.010 1.915 -3.544 1.00 95.56 71 GLU A C 1
ATOM 560 O O . GLU A 1 71 ? 14.814 2.521 -4.247 1.00 95.56 71 GLU A O 1
ATOM 565 N N . ARG A 1 72 ? 13.066 2.543 -2.855 1.00 92.75 72 ARG A N 1
ATOM 566 C CA . ARG A 1 72 ? 12.979 3.994 -2.755 1.00 92.75 72 ARG A CA 1
ATOM 567 C C . ARG A 1 72 ? 12.632 4.323 -1.319 1.00 92.75 72 ARG A C 1
ATOM 569 O O . ARG A 1 72 ? 11.684 3.753 -0.780 1.00 92.75 72 ARG A O 1
ATOM 576 N N . GLN A 1 73 ? 13.420 5.194 -0.705 1.00 90.88 73 GLN A N 1
ATOM 577 C CA . GLN A 1 73 ? 13.111 5.688 0.631 1.00 90.88 73 GLN A CA 1
ATOM 578 C C . GLN A 1 73 ? 11.824 6.512 0.576 1.00 90.88 73 GLN A C 1
ATOM 580 O O . GLN A 1 73 ? 11.572 7.184 -0.423 1.00 90.88 73 GLN A O 1
ATOM 585 N N . PHE A 1 74 ? 11.015 6.412 1.630 1.00 90.69 74 PHE A N 1
ATOM 586 C CA . PHE A 1 74 ? 9.793 7.192 1.769 1.00 90.69 74 PHE A CA 1
ATOM 587 C C . PHE A 1 74 ? 9.766 7.904 3.121 1.00 90.69 74 PHE A C 1
ATOM 589 O O . PHE A 1 74 ? 9.954 7.253 4.151 1.00 90.69 74 PHE A O 1
ATOM 596 N N . ASN A 1 75 ? 9.511 9.210 3.130 1.00 91.81 75 ASN A N 1
ATOM 597 C CA . ASN A 1 75 ? 9.305 9.995 4.339 1.00 91.81 75 ASN A CA 1
ATOM 598 C C . ASN A 1 75 ? 7.898 9.735 4.914 1.00 91.81 75 ASN A C 1
ATOM 600 O O . ASN A 1 75 ? 6.910 10.132 4.291 1.00 91.81 75 ASN A O 1
ATOM 604 N N . PRO A 1 76 ? 7.770 9.144 6.118 1.00 86.88 76 PRO A N 1
ATOM 605 C CA . PRO A 1 76 ? 6.468 8.841 6.713 1.00 86.88 76 PRO A CA 1
ATOM 606 C C . PRO A 1 76 ? 5.595 10.071 7.004 1.00 86.88 76 PRO A C 1
ATOM 608 O O . PRO A 1 76 ? 4.376 9.940 7.045 1.00 86.88 76 PRO A O 1
ATOM 611 N N . GLU A 1 77 ? 6.191 11.257 7.166 1.00 88.81 77 GLU A N 1
ATOM 612 C CA . GLU A 1 77 ? 5.457 12.524 7.346 1.00 88.81 77 GLU A CA 1
ATOM 613 C C . GLU A 1 77 ? 4.839 13.047 6.035 1.00 88.81 77 GLU A C 1
ATOM 615 O O . GLU A 1 77 ? 4.000 13.951 6.031 1.00 88.81 77 GLU A O 1
ATOM 620 N N . GLY A 1 78 ? 5.238 12.451 4.914 1.00 91.44 78 GLY A N 1
ATOM 621 C CA . GLY A 1 78 ? 4.787 12.771 3.574 1.00 91.44 78 GLY A CA 1
ATOM 622 C C . GLY A 1 78 ? 5.823 13.526 2.746 1.00 91.44 78 GLY A C 1
ATOM 623 O O . GLY A 1 78 ? 6.638 14.300 3.250 1.00 91.44 78 GLY A O 1
ATOM 624 N N . GLU A 1 79 ? 5.787 13.287 1.438 1.00 93.69 79 GLU A N 1
ATOM 625 C CA . GLU A 1 79 ? 6.676 13.912 0.459 1.00 93.69 79 GLU A CA 1
ATOM 626 C C . GLU A 1 79 ? 6.122 13.802 -0.966 1.00 93.69 79 GLU A C 1
ATOM 628 O O . GLU A 1 79 ? 5.160 13.080 -1.233 1.00 93.69 79 GLU A O 1
ATOM 633 N N . THR A 1 80 ? 6.732 14.531 -1.901 1.00 92.19 80 THR A N 1
ATOM 634 C CA . THR A 1 80 ? 6.395 14.449 -3.325 1.00 92.19 80 THR A CA 1
ATOM 635 C C . THR A 1 80 ? 7.339 13.501 -4.038 1.00 92.19 80 THR A C 1
ATOM 637 O O . THR A 1 80 ? 8.548 13.707 -4.053 1.00 92.19 80 THR A O 1
ATOM 640 N N . LEU A 1 81 ? 6.762 12.488 -4.675 1.00 90.88 81 LEU A N 1
ATOM 641 C CA . LEU A 1 81 ? 7.482 11.438 -5.371 1.00 90.88 81 LEU A CA 1
ATOM 642 C C . LEU A 1 81 ? 7.189 11.467 -6.874 1.00 90.88 81 LEU A C 1
ATOM 644 O O . LEU A 1 81 ? 6.040 11.594 -7.293 1.00 90.88 81 LEU A O 1
ATOM 648 N N . ALA A 1 82 ? 8.229 11.285 -7.686 1.00 89.38 82 ALA A N 1
ATOM 649 C CA . ALA A 1 82 ? 8.115 11.048 -9.126 1.00 89.38 82 ALA A CA 1
ATOM 650 C C . ALA A 1 82 ? 7.830 9.565 -9.440 1.00 89.38 82 ALA A C 1
ATOM 652 O O . ALA A 1 82 ? 8.580 8.683 -9.017 1.00 89.38 82 ALA A O 1
ATOM 653 N N . PHE A 1 83 ? 6.787 9.283 -10.216 1.00 88.12 83 PHE A N 1
ATOM 654 C CA . PHE A 1 83 ? 6.317 7.953 -10.623 1.00 88.12 83 PHE A CA 1
ATOM 655 C C . PHE A 1 83 ? 6.571 7.703 -12.112 1.00 88.12 83 PHE A C 1
ATOM 657 O O . PHE A 1 83 ? 5.691 7.281 -12.864 1.00 88.12 83 PHE A O 1
ATOM 664 N N . ASN A 1 84 ? 7.804 7.985 -12.533 1.00 84.81 84 ASN A N 1
ATOM 665 C CA . ASN A 1 84 ? 8.229 7.865 -13.928 1.00 84.81 84 ASN A CA 1
ATOM 666 C C . ASN A 1 84 ? 8.745 6.456 -14.266 1.00 84.81 84 ASN A C 1
ATOM 668 O O . ASN A 1 84 ? 8.801 6.103 -15.438 1.00 84.81 84 ASN A O 1
ATOM 672 N N . GLY A 1 85 ? 9.101 5.656 -13.253 1.00 89.31 85 GLY A N 1
ATOM 673 C CA . GLY A 1 85 ? 9.662 4.316 -13.430 1.00 89.31 85 GLY A CA 1
ATOM 674 C C . GLY A 1 85 ? 11.036 4.313 -14.107 1.00 89.31 85 GLY A C 1
ATOM 675 O O . GLY A 1 85 ? 11.632 5.360 -14.365 1.00 89.31 85 GLY A O 1
ATOM 676 N N . VAL A 1 86 ? 11.545 3.112 -14.374 1.00 93.06 86 VAL A N 1
ATOM 677 C CA . VAL A 1 86 ? 12.756 2.912 -15.183 1.00 93.06 86 VAL A CA 1
ATOM 678 C C . VAL A 1 86 ? 12.386 3.001 -16.660 1.00 93.06 86 VAL A C 1
ATOM 680 O O . VAL A 1 86 ? 11.358 2.466 -17.068 1.00 93.06 86 VAL A O 1
ATOM 683 N N . ARG A 1 87 ? 13.219 3.672 -17.458 1.00 91.75 87 ARG A N 1
ATOM 684 C CA . ARG A 1 87 ? 12.943 3.967 -18.869 1.00 91.75 87 ARG A CA 1
ATOM 685 C C . ARG A 1 87 ? 13.948 3.276 -19.786 1.00 91.75 87 ARG A C 1
ATOM 687 O O . ARG A 1 87 ? 15.141 3.271 -19.473 1.00 91.75 87 ARG A O 1
ATOM 694 N N . PRO A 1 88 ? 13.514 2.725 -20.927 1.00 92.88 88 PRO A N 1
ATOM 695 C CA . PRO A 1 88 ? 14.437 2.242 -21.940 1.00 92.88 88 PRO A CA 1
ATOM 696 C C . PRO A 1 88 ? 15.122 3.422 -22.652 1.00 92.88 88 PRO A C 1
ATOM 698 O O . PRO A 1 88 ? 14.531 4.487 -22.822 1.00 92.88 88 PRO A O 1
ATOM 701 N N . VAL A 1 89 ? 16.364 3.228 -23.090 1.00 91.06 89 VAL A N 1
ATOM 702 C CA . VAL A 1 89 ? 17.115 4.198 -23.907 1.00 91.06 89 VAL A CA 1
ATOM 703 C C . VAL A 1 89 ? 17.243 3.669 -25.333 1.00 91.06 89 VAL A C 1
ATOM 705 O O . VAL A 1 89 ? 17.142 2.465 -25.559 1.00 91.06 89 VAL A O 1
ATOM 708 N N . ASP A 1 90 ? 17.450 4.573 -26.293 1.00 86.62 90 ASP A N 1
ATOM 709 C CA . ASP A 1 90 ? 17.657 4.254 -27.712 1.00 86.62 90 ASP A CA 1
ATOM 710 C C . ASP A 1 90 ? 16.494 3.466 -28.353 1.00 86.62 90 ASP A C 1
ATOM 712 O O . ASP A 1 90 ? 16.680 2.691 -29.292 1.00 86.62 90 ASP A O 1
ATOM 716 N N . VAL A 1 91 ? 15.266 3.685 -27.867 1.00 90.25 91 VAL A N 1
ATOM 717 C CA . VAL A 1 91 ? 14.041 3.106 -28.439 1.00 90.25 91 VAL A CA 1
ATOM 718 C C . VAL A 1 91 ? 13.338 4.081 -29.379 1.00 90.25 91 VAL A C 1
ATOM 720 O O . VAL A 1 91 ? 13.305 5.287 -29.145 1.00 90.25 91 VAL A O 1
ATOM 723 N N . GLN A 1 92 ? 12.735 3.552 -30.447 1.00 89.69 92 GLN A N 1
ATOM 724 C CA . GLN A 1 92 ? 11.973 4.361 -31.407 1.00 89.69 92 GLN A CA 1
ATOM 725 C C . GLN A 1 92 ? 10.611 4.800 -30.860 1.00 89.69 92 GLN A C 1
ATOM 727 O O . GLN A 1 92 ? 10.141 5.892 -31.171 1.00 89.69 92 GLN A O 1
ATOM 732 N N . GLN A 1 93 ? 9.970 3.947 -30.061 1.00 89.44 93 GLN A N 1
ATOM 733 C CA . GLN A 1 93 ? 8.659 4.198 -29.484 1.00 89.44 93 GLN A CA 1
ATOM 734 C C . GLN A 1 93 ? 8.587 3.587 -28.088 1.00 89.44 93 GLN A C 1
ATOM 736 O O . GLN A 1 93 ? 9.070 2.480 -27.859 1.00 89.44 93 GLN A O 1
ATOM 741 N N . GLU A 1 94 ? 7.949 4.311 -27.174 1.00 90.81 94 GLU A N 1
ATOM 742 C CA . GLU A 1 94 ? 7.706 3.870 -25.809 1.00 90.81 94 GLU A CA 1
ATOM 743 C C . GLU A 1 94 ? 6.261 4.187 -25.429 1.00 90.81 94 GLU A C 1
ATOM 745 O O . GLU A 1 94 ? 5.813 5.332 -25.522 1.00 90.81 94 GLU A O 1
ATOM 750 N N . VAL A 1 95 ? 5.540 3.161 -24.994 1.00 91.44 95 VAL A N 1
ATOM 751 C CA . VAL A 1 95 ? 4.197 3.265 -24.430 1.00 91.44 95 VAL A CA 1
ATOM 752 C C . VAL A 1 95 ? 4.149 2.372 -23.203 1.00 91.44 95 VAL A C 1
ATOM 754 O O . VAL A 1 95 ? 4.804 1.329 -23.171 1.00 91.44 95 VAL A O 1
ATOM 757 N N . GLY A 1 96 ? 3.379 2.756 -22.198 1.00 91.75 96 GLY A N 1
ATOM 758 C CA . GLY A 1 96 ? 3.330 1.957 -20.989 1.00 91.75 96 GLY A CA 1
ATOM 759 C C . GLY A 1 96 ? 2.380 2.491 -19.942 1.00 91.75 96 GLY A C 1
ATOM 760 O O . GLY A 1 96 ? 1.544 3.360 -20.197 1.00 91.75 96 GLY A O 1
ATOM 761 N N . TYR A 1 97 ? 2.532 1.926 -18.752 1.00 93.19 97 TYR A N 1
ATOM 762 C CA . TYR A 1 97 ? 1.672 2.173 -17.611 1.00 93.19 97 TYR A CA 1
ATOM 763 C C . TYR A 1 97 ? 2.521 2.561 -16.401 1.00 93.19 97 TYR A C 1
ATOM 765 O O . TYR A 1 97 ? 3.601 2.009 -16.189 1.00 93.19 97 TYR A O 1
ATOM 773 N N . SER A 1 98 ? 2.023 3.498 -15.600 1.00 93.12 98 SER A N 1
ATOM 774 C CA . SER A 1 98 ? 2.528 3.792 -14.260 1.00 93.12 98 SER A CA 1
ATOM 775 C C . SER A 1 98 ? 1.421 3.471 -13.269 1.00 93.12 98 SER A C 1
ATOM 777 O O . SER A 1 98 ? 0.327 4.027 -13.358 1.00 93.12 98 SER A O 1
ATOM 779 N N . ILE A 1 99 ? 1.682 2.522 -12.373 1.00 93.50 99 ILE A N 1
ATOM 780 C CA . ILE A 1 99 ? 0.694 2.009 -11.425 1.00 93.50 99 ILE A CA 1
ATOM 781 C C . ILE A 1 99 ? 1.241 2.229 -10.021 1.00 93.50 99 ILE A C 1
ATOM 783 O O . ILE A 1 99 ? 2.283 1.686 -9.652 1.00 93.50 99 ILE A O 1
ATOM 787 N N . LEU A 1 100 ? 0.523 3.028 -9.238 1.00 92.44 100 LEU A N 1
ATOM 788 C CA . LEU A 1 100 ? 0.822 3.264 -7.839 1.00 92.44 100 LEU A CA 1
ATOM 789 C C . LEU A 1 100 ? -0.048 2.355 -6.975 1.00 92.44 100 LEU A C 1
ATOM 791 O O . LEU A 1 100 ? -1.274 2.414 -7.032 1.00 92.44 100 LEU A O 1
ATOM 795 N N . ILE A 1 101 ? 0.598 1.547 -6.141 1.00 92.69 101 ILE A N 1
ATOM 796 C CA . ILE A 1 101 ? -0.043 0.588 -5.241 1.00 92.69 101 ILE A CA 1
ATOM 797 C C . ILE A 1 101 ? 0.383 0.842 -3.795 1.00 92.69 101 ILE A C 1
ATOM 799 O O . ILE A 1 101 ? 1.523 1.238 -3.543 1.00 92.69 101 ILE A O 1
ATOM 803 N N . SER A 1 102 ? -0.500 0.584 -2.831 1.00 91.06 102 SER A N 1
ATOM 804 C CA . SER A 1 102 ? -0.123 0.550 -1.413 1.00 91.06 102 SER A CA 1
ATOM 805 C C . SER A 1 102 ? -1.159 -0.151 -0.544 1.00 91.06 102 SER A C 1
ATOM 807 O O . SER A 1 102 ? -2.354 -0.129 -0.827 1.00 91.06 102 SER A O 1
ATOM 809 N N . LYS A 1 103 ? -0.691 -0.740 0.562 1.00 89.75 103 LYS A N 1
ATOM 810 C CA . LYS A 1 103 ? -1.547 -1.223 1.659 1.00 89.75 103 LYS A CA 1
ATOM 811 C C . LYS A 1 103 ? -1.931 -0.092 2.625 1.00 89.75 103 LYS A C 1
ATOM 813 O O . LYS A 1 103 ? -2.924 -0.214 3.339 1.00 89.75 103 LYS A O 1
ATOM 818 N N . GLU A 1 104 ? -1.168 1.000 2.634 1.00 88.00 104 GLU A N 1
ATOM 819 C CA . GLU A 1 104 ? -1.463 2.203 3.413 1.00 88.00 104 GLU A CA 1
ATOM 820 C C . GLU A 1 104 ? -2.402 3.135 2.640 1.00 88.00 104 GLU A C 1
ATOM 822 O O . GLU A 1 104 ? -2.433 3.146 1.407 1.00 88.00 104 GLU A O 1
ATOM 827 N N . ARG A 1 105 ? -3.165 3.946 3.376 1.00 86.75 105 ARG A N 1
ATOM 828 C CA . ARG A 1 105 ? -4.041 4.968 2.793 1.00 86.75 105 ARG A CA 1
ATOM 829 C C . ARG A 1 105 ? -3.353 6.326 2.851 1.00 8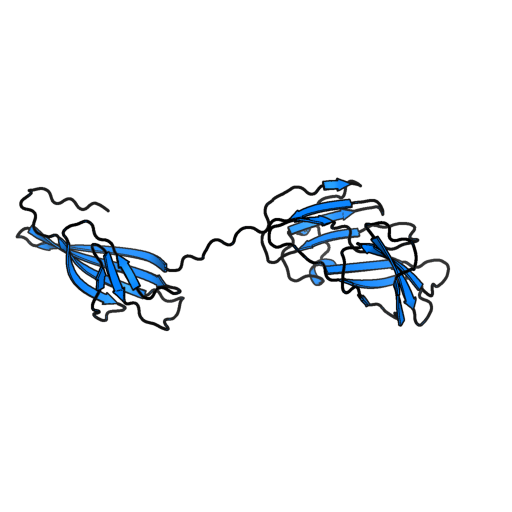6.75 105 ARG A C 1
ATOM 831 O O . ARG A 1 105 ? -2.778 6.672 3.879 1.00 86.75 105 ARG A O 1
ATOM 838 N N . PHE A 1 106 ? -3.465 7.100 1.779 1.00 90.88 106 PHE A N 1
ATOM 839 C CA . PHE A 1 106 ? -2.895 8.443 1.667 1.00 90.88 106 PHE A CA 1
ATOM 840 C C . PHE A 1 106 ? -4.000 9.487 1.504 1.00 90.88 106 PHE A C 1
ATOM 842 O O . PHE A 1 106 ? -5.110 9.166 1.074 1.00 90.88 106 PHE A O 1
ATOM 849 N N . GLU A 1 107 ? -3.695 10.735 1.852 1.00 90.44 107 GLU A N 1
ATOM 850 C CA . GLU A 1 107 ? -4.538 11.885 1.533 1.00 90.44 107 GLU A CA 1
ATOM 851 C C . GLU A 1 107 ? -4.753 11.992 0.015 1.00 90.44 107 GLU A C 1
ATOM 853 O O . GLU A 1 107 ? -3.859 11.712 -0.790 1.00 90.44 107 GLU A O 1
ATOM 858 N N . GLN A 1 108 ? -5.958 12.403 -0.384 1.00 83.56 108 GLN A N 1
ATOM 859 C CA . GLN A 1 108 ? -6.258 12.653 -1.789 1.00 83.56 108 GLN A CA 1
ATOM 860 C C . GLN A 1 108 ? -5.599 13.960 -2.231 1.00 83.56 108 GLN A C 1
ATOM 862 O O . GLN A 1 108 ? -5.807 15.018 -1.644 1.00 83.56 108 GLN A O 1
ATOM 867 N N . SER A 1 109 ? -4.827 13.879 -3.305 1.00 87.06 109 SER A N 1
ATOM 868 C CA . SER A 1 109 ? -4.208 15.012 -3.993 1.00 87.06 109 SER A CA 1
ATOM 869 C C . SER A 1 109 ? -4.269 14.747 -5.497 1.00 87.06 109 SER A C 1
ATOM 871 O O . SER A 1 109 ? -4.497 13.611 -5.904 1.00 87.06 109 SER A O 1
ATOM 873 N N . GLN A 1 110 ? -4.086 15.745 -6.350 1.00 85.31 110 GLN A N 1
ATOM 874 C CA . GLN A 1 110 ? -3.903 15.492 -7.784 1.00 85.31 110 GLN A CA 1
ATOM 875 C C . GLN A 1 110 ? -2.405 15.421 -8.087 1.00 85.31 110 GLN A C 1
ATOM 877 O O . GLN A 1 110 ? -1.650 16.197 -7.496 1.00 85.31 110 GLN A O 1
ATOM 882 N N . PRO A 1 111 ? -1.943 14.507 -8.955 1.00 88.12 111 PRO A N 1
ATOM 883 C CA . PRO A 1 111 ? -0.561 14.546 -9.394 1.00 88.12 111 PRO A CA 1
ATOM 884 C C . PRO A 1 111 ? -0.314 15.704 -10.360 1.00 88.12 111 PRO A C 1
ATOM 886 O O . PRO A 1 111 ? -1.161 16.073 -11.174 1.00 88.12 111 PRO A O 1
ATOM 889 N N . GLU A 1 112 ? 0.900 16.232 -10.310 1.00 89.69 112 GLU A N 1
ATOM 890 C CA . GLU A 1 112 ? 1.438 17.135 -11.314 1.00 89.69 112 GLU A CA 1
ATOM 891 C C . GLU A 1 112 ? 2.001 16.300 -12.464 1.00 89.69 112 GLU A C 1
ATOM 893 O O . GLU A 1 112 ? 2.994 15.580 -12.308 1.00 89.69 112 GLU A O 1
ATOM 898 N N . ALA A 1 113 ? 1.354 16.383 -13.627 1.00 87.31 113 ALA A N 1
ATOM 899 C CA . ALA A 1 113 ? 1.718 15.587 -14.789 1.00 87.31 113 ALA A CA 1
ATOM 900 C C . ALA A 1 113 ? 2.087 16.439 -16.009 1.00 87.31 113 ALA A C 1
ATOM 902 O O . ALA A 1 113 ? 1.401 17.402 -16.354 1.00 87.31 113 ALA A O 1
ATOM 903 N N . THR A 1 114 ? 3.137 16.025 -16.720 1.00 85.94 114 THR A N 1
ATOM 904 C CA . THR A 1 114 ? 3.471 16.513 -18.067 1.00 85.94 114 THR A CA 1
ATOM 905 C C . THR A 1 114 ? 3.353 15.373 -19.077 1.00 85.94 114 THR A C 1
ATOM 907 O O . THR A 1 114 ? 3.361 14.201 -18.709 1.00 85.94 114 THR A O 1
ATOM 910 N N . GLY A 1 115 ? 3.176 15.693 -20.362 1.00 82.69 115 GLY A N 1
ATOM 911 C CA . GLY A 1 115 ? 2.980 14.671 -21.402 1.00 82.69 115 GLY A CA 1
ATOM 912 C C . GLY A 1 115 ? 1.563 14.083 -21.471 1.00 82.69 115 GLY A C 1
ATOM 913 O O . GLY A 1 115 ? 1.340 13.168 -22.255 1.00 82.69 115 GLY A O 1
ATOM 914 N N . LYS A 1 116 ? 0.610 14.637 -20.701 1.00 84.06 116 LYS A N 1
ATOM 915 C CA . LYS A 1 116 ? -0.825 14.284 -20.687 1.00 84.06 116 LYS A CA 1
ATOM 916 C C . LYS A 1 116 ? -1.088 12.766 -20.597 1.00 84.06 116 LYS A C 1
ATOM 918 O O . LYS A 1 116 ? -1.766 12.226 -21.472 1.00 84.06 116 LYS A O 1
ATOM 923 N N . PRO A 1 117 ? -0.560 12.075 -19.570 1.00 89.06 117 PRO A N 1
ATOM 924 C CA . PRO A 1 117 ? -0.918 10.683 -19.343 1.00 89.06 117 PRO A CA 1
ATOM 925 C C . PRO A 1 117 ? -2.428 10.551 -19.096 1.00 89.06 117 PRO A C 1
ATOM 927 O O . PRO A 1 117 ? -3.061 11.446 -18.532 1.00 89.06 117 PRO A O 1
ATOM 930 N N . ILE A 1 118 ? -3.001 9.434 -19.531 1.00 92.50 118 ILE A N 1
ATOM 931 C CA . ILE A 1 118 ? -4.425 9.127 -19.388 1.00 92.50 118 ILE A CA 1
ATOM 932 C C . ILE A 1 118 ? -4.608 8.407 -18.055 1.00 92.50 118 ILE A C 1
ATOM 934 O O . ILE A 1 118 ? -4.000 7.361 -17.844 1.00 92.50 118 ILE A O 1
ATOM 938 N N . ALA A 1 119 ? -5.411 8.971 -17.153 1.00 93.38 119 ALA A N 1
ATOM 939 C CA . ALA A 1 119 ? -5.788 8.297 -15.914 1.00 93.38 119 ALA A CA 1
ATOM 940 C C . ALA A 1 119 ? -6.651 7.069 -16.228 1.00 93.38 119 ALA A C 1
ATOM 942 O O . ALA A 1 119 ? -7.512 7.138 -17.103 1.00 93.38 119 ALA A O 1
ATOM 943 N N . LEU A 1 120 ? -6.407 5.974 -15.514 1.00 94.00 120 LEU A N 1
ATOM 944 C CA . LEU A 1 120 ? -7.102 4.705 -15.693 1.00 94.00 120 LEU A CA 1
ATOM 945 C C . LEU A 1 120 ? -7.845 4.312 -14.425 1.00 94.00 120 LEU A C 1
ATOM 947 O O . LEU A 1 120 ? -7.301 4.391 -13.319 1.00 94.00 120 LEU A O 1
ATOM 951 N N . GLU A 1 121 ? -9.047 3.785 -14.605 1.00 91.81 121 GLU A N 1
ATOM 952 C CA . GLU A 1 121 ? -9.747 3.060 -13.556 1.00 91.81 121 GLU A CA 1
ATOM 953 C C . GLU A 1 121 ? -9.106 1.679 -13.335 1.00 91.81 121 GLU A C 1
ATOM 955 O O . GLU A 1 121 ? -8.582 1.069 -14.275 1.00 91.81 121 GLU A O 1
ATOM 960 N N . PRO A 1 122 ? -9.185 1.102 -12.120 1.00 87.44 122 PRO A N 1
ATOM 961 C CA . PRO A 1 122 ? -8.601 -0.207 -11.840 1.00 87.44 122 PRO A CA 1
ATOM 962 C C . PRO A 1 122 ? -9.048 -1.311 -12.804 1.00 87.44 122 PRO A C 1
ATOM 964 O O . PRO A 1 122 ? -8.261 -2.216 -13.082 1.00 87.44 122 PRO A O 1
ATOM 967 N N . SER A 1 123 ? -10.280 -1.246 -13.329 1.00 89.06 123 SER A N 1
ATOM 968 C CA . SER A 1 123 ? -10.826 -2.195 -14.311 1.00 89.06 123 SER A CA 1
ATOM 969 C C . SER A 1 123 ? -10.189 -2.094 -15.698 1.00 89.06 123 SER A C 1
ATOM 971 O O . SER A 1 123 ? -10.196 -3.085 -16.420 1.00 89.06 123 SER A O 1
ATOM 973 N N . GLU A 1 124 ? -9.635 -0.935 -16.059 1.00 92.31 124 GLU A N 1
ATOM 974 C CA . GLU A 1 124 ? -9.015 -0.669 -17.366 1.00 92.31 124 GLU A CA 1
ATOM 975 C C . GLU A 1 124 ? -7.553 -1.135 -17.433 1.00 92.31 124 GLU A C 1
ATOM 977 O O . GLU A 1 124 ? -6.963 -1.195 -18.511 1.00 92.31 124 GLU A O 1
ATOM 982 N N . ILE A 1 125 ? -6.962 -1.491 -16.288 1.00 91.12 125 ILE A N 1
ATOM 983 C CA . ILE A 1 125 ? -5.614 -2.059 -16.228 1.00 91.12 125 ILE A CA 1
ATOM 984 C C . ILE A 1 125 ? -5.640 -3.494 -16.780 1.00 91.12 125 ILE A C 1
ATOM 986 O O . ILE A 1 125 ? -6.432 -4.306 -16.285 1.00 91.12 125 ILE A O 1
ATOM 990 N N . PRO A 1 126 ? -4.752 -3.834 -17.736 1.00 89.38 126 PRO A N 1
ATOM 991 C CA . PRO A 1 126 ? -4.611 -5.197 -18.243 1.00 89.38 126 PRO A CA 1
ATOM 992 C C . PRO A 1 126 ? -4.395 -6.234 -17.130 1.00 89.38 126 PRO A C 1
ATOM 994 O O . PRO A 1 126 ? -3.673 -5.990 -16.156 1.00 89.38 126 PRO A O 1
ATOM 997 N N . GLU A 1 127 ? -5.035 -7.398 -17.258 1.00 85.38 127 GLU A N 1
ATOM 998 C CA . GLU A 1 127 ? -5.042 -8.435 -16.217 1.00 85.38 127 GLU A CA 1
ATOM 999 C C . GLU A 1 127 ? -3.645 -8.986 -15.927 1.00 85.38 127 GLU A C 1
ATOM 1001 O O . GLU A 1 127 ? -3.316 -9.258 -14.771 1.00 85.38 127 GLU A O 1
ATOM 1006 N N . GLU A 1 128 ? -2.798 -9.080 -16.948 1.00 84.56 128 GLU A N 1
ATOM 1007 C CA . GLU A 1 128 ? -1.421 -9.552 -16.843 1.00 84.56 128 GLU A CA 1
ATOM 1008 C C . GLU A 1 128 ? -0.573 -8.721 -15.869 1.00 84.56 128 GLU A C 1
ATOM 1010 O O . GLU A 1 128 ? 0.314 -9.263 -15.209 1.00 84.56 128 GLU A O 1
ATOM 1015 N N . TYR A 1 129 ? -0.864 -7.426 -15.711 1.00 85.38 129 TYR A N 1
ATOM 1016 C CA . TYR A 1 129 ? -0.128 -6.568 -14.782 1.00 85.38 129 TYR A CA 1
ATOM 1017 C C . TYR A 1 129 ? -0.604 -6.725 -13.343 1.00 85.38 129 TYR A C 1
ATOM 1019 O O . TYR A 1 129 ? 0.184 -6.507 -12.425 1.00 85.38 129 TYR A O 1
ATOM 1027 N N . ARG A 1 130 ? -1.850 -7.168 -13.120 1.00 79.75 130 ARG A N 1
ATOM 1028 C CA . ARG A 1 130 ? -2.369 -7.430 -11.766 1.00 79.75 130 ARG A CA 1
ATOM 1029 C C . ARG A 1 130 ? -1.635 -8.576 -11.074 1.00 79.75 130 ARG A C 1
ATOM 1031 O O . ARG A 1 130 ? -1.618 -8.629 -9.852 1.00 79.75 130 ARG A O 1
ATOM 1038 N N . LEU A 1 131 ? -0.987 -9.460 -11.834 1.00 83.25 131 LEU A N 1
ATOM 1039 C CA . LEU A 1 131 ? -0.148 -10.529 -11.287 1.00 83.25 131 LEU A CA 1
ATOM 1040 C C . LEU A 1 131 ? 1.172 -10.013 -10.687 1.00 83.25 131 LEU A C 1
ATOM 1042 O O . LEU A 1 131 ? 1.839 -10.751 -9.966 1.00 83.25 131 LEU A O 1
ATOM 1046 N N . LEU A 1 132 ? 1.560 -8.765 -10.976 1.00 83.69 132 LEU A N 1
ATOM 1047 C CA . LEU A 1 132 ? 2.829 -8.181 -10.530 1.00 83.69 132 LEU A CA 1
ATOM 1048 C C . LEU A 1 132 ? 2.750 -7.536 -9.140 1.00 83.69 132 LEU A C 1
ATOM 1050 O O . LEU A 1 132 ? 3.784 -7.135 -8.603 1.00 83.69 132 LEU A O 1
ATOM 1054 N N . PHE A 1 133 ? 1.555 -7.409 -8.555 1.00 86.75 133 PHE A N 1
ATOM 1055 C CA . PHE A 1 133 ? 1.362 -6.740 -7.271 1.00 86.75 133 PHE A CA 1
ATOM 1056 C C . PHE A 1 133 ? 0.261 -7.365 -6.407 1.00 86.75 133 PHE A C 1
ATOM 1058 O O . PHE A 1 133 ? -0.732 -7.875 -6.909 1.00 86.75 133 PHE A O 1
ATOM 1065 N N . ASP A 1 134 ? 0.423 -7.281 -5.083 1.00 88.44 134 ASP A N 1
ATOM 1066 C CA . ASP A 1 134 ? -0.508 -7.825 -4.079 1.00 88.44 134 ASP A CA 1
ATOM 1067 C C . ASP A 1 134 ? -1.217 -6.733 -3.248 1.00 88.44 134 ASP A C 1
ATOM 1069 O O . ASP A 1 134 ? -1.894 -7.026 -2.258 1.00 88.44 134 ASP A O 1
ATOM 1073 N N . ALA A 1 135 ? -1.038 -5.464 -3.618 1.00 91.56 135 ALA A N 1
ATOM 1074 C CA . ALA A 1 135 ? -1.570 -4.308 -2.906 1.00 91.56 135 ALA A CA 1
ATOM 1075 C C . ALA A 1 135 ? -2.652 -3.580 -3.728 1.00 91.56 135 ALA A C 1
ATOM 1077 O O . ALA A 1 135 ? -2.596 -3.595 -4.959 1.00 91.56 135 ALA A O 1
ATOM 1078 N N . PRO A 1 136 ? -3.624 -2.919 -3.068 1.00 90.94 136 PRO A N 1
ATOM 1079 C CA . PRO A 1 136 ? -4.604 -2.075 -3.745 1.00 90.94 136 PRO A CA 1
ATOM 1080 C C . PRO A 1 136 ? -3.956 -1.012 -4.635 1.00 90.94 136 PRO A C 1
ATOM 1082 O O . PRO A 1 136 ? -2.967 -0.385 -4.248 1.00 90.94 136 PRO A O 1
ATOM 1085 N N . ILE A 1 137 ? -4.555 -0.783 -5.805 1.00 92.19 137 ILE A N 1
ATOM 1086 C CA . ILE A 1 137 ? -4.191 0.314 -6.704 1.00 92.19 137 ILE A CA 1
ATOM 1087 C C . ILE A 1 137 ? -4.731 1.614 -6.115 1.00 92.19 137 ILE A C 1
ATOM 1089 O O . ILE A 1 137 ? -5.922 1.720 -5.824 1.00 92.19 137 ILE A O 1
ATOM 1093 N N . LEU A 1 138 ? -3.845 2.588 -5.939 1.00 91.12 138 LEU A N 1
ATOM 1094 C CA . LEU A 1 138 ? -4.200 3.946 -5.550 1.00 91.12 138 LEU A CA 1
ATOM 1095 C C . LEU A 1 138 ? -4.506 4.792 -6.784 1.00 91.12 138 LEU A C 1
ATOM 1097 O O . LEU A 1 138 ? -5.532 5.460 -6.825 1.00 91.12 138 LEU A O 1
ATOM 1101 N N . GLU A 1 139 ? -3.620 4.746 -7.781 1.00 91.62 139 GLU A N 1
ATOM 1102 C CA . GLU A 1 139 ? -3.755 5.464 -9.048 1.00 91.62 139 GLU A CA 1
ATOM 1103 C C . GLU A 1 139 ? -3.067 4.686 -10.170 1.00 91.62 139 GLU A C 1
ATOM 1105 O O . GLU A 1 139 ? -2.076 3.986 -9.940 1.00 91.62 139 GLU A O 1
ATOM 1110 N N . ALA A 1 140 ? -3.569 4.833 -11.392 1.00 93.50 140 ALA A N 1
ATOM 1111 C CA . ALA A 1 140 ? -2.971 4.244 -12.577 1.00 93.50 140 ALA A CA 1
ATOM 1112 C C . ALA A 1 140 ? -3.046 5.213 -13.755 1.00 93.50 140 ALA A C 1
ATOM 1114 O O . ALA A 1 140 ? -4.033 5.925 -13.934 1.00 93.50 140 ALA A O 1
ATOM 1115 N N . TYR A 1 141 ? -1.989 5.223 -14.561 1.00 93.62 141 TYR A N 1
ATOM 1116 C CA . TYR A 1 141 ? -1.857 6.107 -15.709 1.00 93.62 141 TYR A CA 1
ATOM 1117 C C . TYR A 1 141 ? -1.281 5.356 -16.902 1.00 93.62 141 TYR A C 1
ATOM 1119 O O . TYR A 1 141 ? -0.290 4.641 -16.758 1.00 93.62 141 TYR A O 1
ATOM 1127 N N . GLN A 1 142 ? -1.849 5.568 -18.085 1.00 93.56 142 GLN A N 1
ATOM 1128 C CA . GLN A 1 142 ? -1.242 5.186 -19.355 1.00 93.56 142 GLN A CA 1
ATOM 1129 C C . GLN A 1 142 ? -0.471 6.370 -19.940 1.00 93.56 142 GLN A C 1
ATOM 1131 O O . GLN A 1 142 ? -0.974 7.494 -19.978 1.00 93.56 142 GLN A O 1
ATOM 1136 N N . TYR A 1 143 ? 0.730 6.121 -20.451 1.00 91.88 143 TYR A N 1
ATOM 1137 C CA . TYR A 1 143 ? 1.508 7.105 -21.196 1.00 91.88 143 TYR A CA 1
ATOM 1138 C C . TYR A 1 143 ? 1.883 6.568 -22.578 1.00 91.88 143 TYR A C 1
ATOM 1140 O O . TYR A 1 143 ? 2.011 5.362 -22.794 1.00 91.88 143 TYR A O 1
ATOM 1148 N N . SER A 1 144 ? 2.079 7.489 -23.521 1.00 87.62 144 SER A N 1
ATOM 1149 C CA . SER A 1 144 ? 2.365 7.157 -24.924 1.00 87.62 144 SER A CA 1
ATOM 1150 C C . SER A 1 144 ? 3.679 7.747 -25.443 1.00 87.62 144 SER A C 1
ATOM 1152 O O . SER A 1 144 ? 3.912 7.727 -26.649 1.00 87.62 144 SER A O 1
ATOM 1154 N N . SER A 1 145 ? 4.513 8.337 -24.574 1.00 82.06 145 SER A N 1
ATOM 1155 C CA . SER A 1 145 ? 5.818 8.867 -24.987 1.00 82.06 145 SER A CA 1
ATOM 1156 C C . SER A 1 145 ? 6.868 8.909 -23.873 1.00 82.06 145 SER A C 1
ATOM 1158 O O . SER A 1 145 ? 6.555 8.924 -22.678 1.00 82.06 145 SER A O 1
ATOM 1160 N N . ALA A 1 146 ? 8.132 9.010 -24.301 1.00 74.69 146 ALA A N 1
ATOM 1161 C CA . ALA A 1 146 ? 9.328 9.077 -23.461 1.00 74.69 146 ALA A CA 1
ATOM 1162 C C . ALA A 1 146 ? 9.349 10.259 -22.459 1.00 74.69 146 ALA A C 1
ATOM 1164 O O . ALA A 1 146 ? 9.988 10.195 -21.413 1.00 74.69 146 ALA A O 1
ATOM 1165 N N . GLY A 1 147 ? 8.631 11.347 -22.756 1.00 75.19 147 GLY A N 1
ATOM 1166 C CA . GLY A 1 147 ? 8.769 12.633 -22.062 1.00 75.19 147 GLY A CA 1
ATOM 1167 C C . GLY A 1 147 ? 7.741 12.933 -20.971 1.00 75.19 147 GLY A C 1
ATOM 1168 O O . GLY A 1 147 ? 7.584 14.100 -20.624 1.00 75.19 147 GLY A O 1
ATOM 1169 N N . PHE A 1 148 ? 6.994 11.945 -20.469 1.00 85.44 148 PHE A N 1
ATOM 1170 C CA . PHE A 1 148 ? 6.031 12.199 -19.394 1.00 85.44 148 PHE A CA 1
ATOM 1171 C C . PHE A 1 148 ? 6.725 12.327 -18.032 1.00 85.44 148 PHE A C 1
ATOM 1173 O O . PHE A 1 148 ? 7.703 11.631 -17.745 1.00 85.44 148 PHE A O 1
ATOM 1180 N N . THR A 1 149 ? 6.169 13.180 -17.176 1.00 88.06 149 THR A N 1
ATOM 1181 C CA . THR A 1 149 ? 6.475 13.202 -15.742 1.00 88.06 149 THR A CA 1
ATOM 1182 C C . THR A 1 149 ? 5.187 13.036 -14.961 1.00 88.06 149 THR A C 1
ATOM 1184 O O . THR A 1 149 ? 4.170 13.608 -15.347 1.00 88.06 149 THR A O 1
ATOM 1187 N N . LEU A 1 150 ? 5.233 12.288 -13.864 1.00 90.50 150 LEU A N 1
ATOM 1188 C CA . LEU A 1 150 ? 4.111 12.105 -12.952 1.00 90.50 150 LEU A CA 1
ATOM 1189 C C . LEU A 1 150 ? 4.599 12.298 -11.516 1.00 90.50 150 LEU A C 1
ATOM 1191 O O . LEU A 1 150 ? 5.155 11.379 -10.922 1.00 90.50 150 LEU A O 1
ATOM 1195 N N . ASN A 1 151 ? 4.413 13.490 -10.960 1.00 92.12 151 ASN A N 1
ATOM 1196 C CA . ASN A 1 151 ? 4.802 13.801 -9.588 1.00 92.12 151 ASN A CA 1
ATOM 1197 C C . ASN A 1 151 ? 3.570 13.800 -8.695 1.00 92.12 151 ASN A C 1
ATOM 1199 O O . ASN A 1 151 ? 2.569 14.434 -9.009 1.00 92.12 151 ASN A O 1
ATOM 1203 N N . LYS A 1 152 ? 3.637 13.112 -7.563 1.00 91.38 152 LYS A N 1
ATOM 1204 C CA . LYS A 1 152 ? 2.499 12.972 -6.662 1.00 91.38 152 LYS A CA 1
ATOM 1205 C C . LYS A 1 152 ? 2.943 13.182 -5.226 1.00 91.38 152 LYS A C 1
ATOM 1207 O O . LYS A 1 152 ? 3.866 12.526 -4.747 1.00 91.38 152 LYS A O 1
ATOM 1212 N N . HIS A 1 153 ? 2.257 14.095 -4.545 1.00 93.94 153 HIS A N 1
ATOM 1213 C CA . HIS A 1 153 ? 2.409 14.278 -3.111 1.00 93.94 153 HIS A CA 1
ATOM 1214 C C . HIS A 1 153 ? 1.686 13.154 -2.368 1.00 93.94 153 HIS A C 1
ATOM 1216 O O . HIS A 1 153 ? 0.467 13.004 -2.498 1.00 93.94 153 HIS A O 1
ATOM 1222 N N . LEU A 1 154 ? 2.447 12.366 -1.614 1.00 93.12 154 LEU A N 1
ATOM 1223 C CA . LEU A 1 154 ? 1.958 11.280 -0.782 1.00 93.12 154 LEU A CA 1
ATOM 1224 C C . LEU A 1 154 ? 2.103 11.661 0.680 1.00 93.12 154 LEU A C 1
ATOM 1226 O O . LEU A 1 154 ? 3.214 11.766 1.189 1.00 93.12 154 LEU A O 1
ATOM 1230 N N . LYS A 1 155 ? 0.967 11.802 1.357 1.00 93.31 155 LYS A N 1
ATOM 1231 C CA . LYS A 1 155 ? 0.892 12.006 2.800 1.00 93.31 155 LYS A CA 1
ATOM 1232 C C . LYS A 1 155 ? 0.028 10.912 3.422 1.00 93.31 155 LYS A C 1
ATOM 1234 O O . LYS A 1 155 ? -1.156 10.840 3.081 1.00 93.31 155 LYS A O 1
ATOM 1239 N N . PRO A 1 156 ? 0.592 10.006 4.239 1.00 91.12 156 PRO A N 1
ATOM 1240 C CA . PRO A 1 156 ? -0.183 8.941 4.864 1.00 91.12 156 PRO A CA 1
ATOM 1241 C C . PRO A 1 156 ? -1.321 9.508 5.716 1.00 91.12 156 PRO A C 1
ATOM 1243 O O . PRO A 1 156 ? -1.159 10.520 6.396 1.00 91.12 156 PRO A O 1
ATOM 1246 N N . LEU A 1 157 ? -2.479 8.848 5.701 1.00 87.50 157 LEU A N 1
ATOM 1247 C CA . LEU A 1 157 ? -3.554 9.180 6.629 1.00 87.50 157 LEU A CA 1
ATOM 1248 C C . LEU A 1 157 ? -3.165 8.730 8.034 1.00 87.50 157 LEU A C 1
ATOM 1250 O O . LEU A 1 157 ? -2.777 7.578 8.245 1.00 87.50 157 LEU A O 1
ATOM 1254 N N . ASN A 1 158 ? -3.351 9.623 9.005 1.00 77.69 158 ASN A N 1
ATOM 1255 C CA . ASN A 1 158 ? -3.168 9.286 10.408 1.00 77.69 158 ASN A CA 1
ATOM 1256 C C . ASN A 1 158 ? -4.061 8.098 10.769 1.00 77.69 158 ASN A C 1
ATOM 1258 O O . ASN A 1 158 ? -5.290 8.158 10.657 1.00 77.69 158 ASN A O 1
ATOM 1262 N N . ARG A 1 159 ? -3.435 7.015 11.233 1.00 67.69 159 ARG A N 1
ATOM 1263 C CA . ARG A 1 159 ? -4.154 5.923 11.881 1.00 67.69 159 ARG A CA 1
ATOM 1264 C C . ARG A 1 159 ? -4.767 6.497 13.154 1.00 67.69 159 ARG A C 1
ATOM 1266 O O . ARG A 1 159 ? -4.044 6.850 14.077 1.00 67.69 159 ARG A O 1
ATOM 1273 N N . GLN A 1 160 ? -6.089 6.632 13.190 1.00 63.16 160 GLN A N 1
ATOM 1274 C CA . GLN A 1 160 ? -6.764 6.888 14.457 1.00 63.16 160 GLN A CA 1
ATOM 1275 C C . GLN A 1 160 ? -6.546 5.691 15.381 1.00 63.16 160 GLN A C 1
ATOM 1277 O O . GLN A 1 160 ? -6.539 4.542 14.922 1.00 63.16 160 GLN A O 1
ATOM 1282 N N . ASP A 1 161 ? -6.380 5.969 16.673 1.00 63.66 161 ASP A N 1
ATOM 1283 C CA . ASP A 1 161 ? -6.325 4.922 17.683 1.00 63.66 161 ASP A CA 1
ATOM 1284 C C . ASP A 1 161 ? -7.567 4.038 17.556 1.00 63.66 161 ASP A C 1
ATOM 1286 O O . ASP A 1 161 ? -8.699 4.510 17.407 1.00 63.66 161 ASP A O 1
ATOM 1290 N N . SER A 1 162 ? -7.354 2.724 17.576 1.00 69.38 162 SER A N 1
ATOM 1291 C CA . SER A 1 162 ? -8.475 1.792 17.617 1.00 69.38 162 SER A CA 1
ATOM 1292 C C . SER A 1 162 ? -9.279 2.024 18.894 1.00 69.38 162 SER A C 1
ATOM 1294 O O . SER A 1 162 ? -8.715 2.266 19.959 1.00 69.38 162 SER A O 1
ATOM 1296 N N . LEU A 1 163 ? -10.604 1.887 18.819 1.00 80.50 163 LEU A N 1
ATOM 1297 C CA . LEU A 1 163 ? -11.425 1.877 20.027 1.00 80.50 163 LEU A CA 1
ATOM 1298 C C . LEU A 1 163 ? -11.015 0.680 20.897 1.00 80.50 163 LEU A C 1
ATOM 1300 O O . LEU A 1 163 ? -11.179 -0.480 20.511 1.00 80.50 163 LEU A O 1
ATOM 1304 N N . GLU A 1 164 ? -10.452 0.969 22.069 1.00 86.12 164 GLU A N 1
ATOM 1305 C CA . GLU A 1 164 ? -9.928 -0.051 22.986 1.00 86.12 164 GLU A CA 1
ATOM 1306 C C . GLU A 1 164 ? -11.030 -0.803 23.740 1.00 86.12 164 GLU A C 1
ATOM 1308 O O . GLU A 1 164 ? -10.830 -1.938 24.183 1.00 86.12 164 GLU A O 1
ATOM 1313 N N . GLN A 1 165 ? -12.196 -0.175 23.892 1.00 89.25 165 GLN A N 1
ATOM 1314 C CA . GLN A 1 165 ? -13.356 -0.740 24.564 1.00 89.25 165 GLN A CA 1
ATOM 1315 C C . GLN A 1 165 ? -14.635 -0.092 24.025 1.00 89.25 165 GLN A C 1
ATOM 1317 O O . GLN A 1 165 ? -14.715 1.131 23.930 1.00 89.25 165 GLN A O 1
ATOM 1322 N N . VAL A 1 166 ? -15.628 -0.909 23.676 1.00 90.62 166 VAL A N 1
ATOM 1323 C CA . VAL A 1 166 ? -16.936 -0.466 23.173 1.00 90.62 166 VAL A CA 1
ATOM 1324 C C . VAL A 1 166 ? -18.032 -1.246 23.886 1.00 90.62 166 VAL A C 1
ATOM 1326 O O . VAL A 1 166 ? -17.928 -2.463 24.039 1.00 90.62 166 VAL A O 1
ATOM 1329 N N . ALA A 1 167 ? -19.089 -0.556 24.312 1.00 91.31 167 ALA A N 1
ATOM 1330 C CA . ALA A 1 167 ? -20.328 -1.191 24.740 1.00 91.31 167 ALA A CA 1
ATOM 1331 C C . ALA A 1 167 ? -21.254 -1.342 23.527 1.00 91.31 167 ALA A C 1
ATOM 1333 O O . ALA A 1 167 ? -21.887 -0.379 23.107 1.00 91.31 167 ALA A O 1
ATOM 1334 N N . ASP A 1 168 ? -21.330 -2.550 22.967 1.00 89.50 168 ASP A N 1
ATOM 1335 C CA . ASP A 1 168 ? -22.169 -2.840 21.796 1.00 89.50 168 ASP A CA 1
ATOM 1336 C C . ASP A 1 168 ? -23.664 -2.712 22.122 1.00 89.50 168 ASP A C 1
ATOM 1338 O O . ASP A 1 168 ? -24.471 -2.323 21.280 1.00 89.50 168 ASP A O 1
ATOM 1342 N N . ARG A 1 169 ? -24.043 -3.072 23.353 1.00 92.94 169 ARG A N 1
ATOM 1343 C CA . ARG A 1 169 ? -25.413 -2.976 23.861 1.00 92.94 169 ARG A CA 1
ATOM 1344 C C . ARG A 1 169 ? -25.394 -2.650 25.344 1.00 92.94 169 ARG A C 1
ATOM 1346 O O . ARG A 1 169 ? -24.670 -3.288 26.107 1.00 92.94 169 ARG A O 1
ATOM 1353 N N . ALA A 1 170 ? -26.270 -1.739 25.747 1.00 93.69 170 ALA A N 1
ATOM 1354 C CA . ALA A 1 170 ? -26.649 -1.529 27.135 1.00 93.69 170 ALA A CA 1
ATOM 1355 C C . ALA A 1 170 ? -28.152 -1.794 27.293 1.00 93.69 170 ALA A C 1
ATOM 1357 O O . ALA A 1 170 ? -28.953 -1.413 26.439 1.00 93.69 170 ALA A O 1
ATOM 1358 N N . ALA A 1 171 ? -28.536 -2.481 28.363 1.00 94.62 171 ALA A N 1
ATOM 1359 C CA . ALA A 1 171 ? -29.925 -2.736 28.717 1.00 94.62 171 ALA A CA 1
ATOM 1360 C C . ALA A 1 171 ? -30.142 -2.382 30.186 1.00 94.62 171 ALA A C 1
ATOM 1362 O O . ALA A 1 171 ? -29.441 -2.891 31.057 1.00 94.62 171 ALA A O 1
ATOM 1363 N N . PHE A 1 172 ? -31.128 -1.535 30.456 1.00 93.62 172 PHE A N 1
ATOM 1364 C CA . PHE A 1 172 ? -31.480 -1.104 31.803 1.00 93.62 172 PHE A CA 1
ATOM 1365 C C . PHE A 1 172 ? -32.842 -1.684 32.160 1.00 93.62 172 PHE A C 1
ATOM 1367 O O . PHE A 1 172 ? -33.786 -1.614 31.377 1.00 93.62 172 PHE A O 1
ATOM 1374 N N . THR A 1 173 ? -32.944 -2.300 33.331 1.00 94.12 173 THR A N 1
ATOM 1375 C CA . THR A 1 173 ? -34.203 -2.840 33.847 1.00 94.12 173 THR A CA 1
ATOM 1376 C C . THR A 1 173 ? -34.419 -2.320 35.252 1.00 94.12 173 THR A C 1
ATOM 1378 O O . THR A 1 173 ? -33.644 -2.645 36.152 1.00 94.12 173 THR A O 1
ATOM 1381 N N . THR A 1 174 ? -35.476 -1.535 35.431 1.00 91.38 174 THR A N 1
ATOM 1382 C CA . THR A 1 174 ? -35.848 -0.950 36.718 1.00 91.38 174 THR A CA 1
ATOM 1383 C C . THR A 1 174 ? -37.066 -1.668 37.275 1.00 91.38 174 THR A C 1
ATOM 1385 O O . THR A 1 174 ? -38.078 -1.809 36.594 1.00 91.38 174 THR A O 1
ATOM 1388 N N . GLN A 1 175 ? -36.967 -2.125 38.518 1.00 91.06 175 GLN A N 1
ATOM 1389 C CA . GLN A 1 175 ? -38.088 -2.643 39.292 1.00 91.06 175 GLN A CA 1
ATOM 1390 C C . GLN A 1 175 ? -38.479 -1.593 40.324 1.00 91.06 175 GLN A C 1
ATOM 1392 O O . GLN A 1 175 ? -37.620 -1.135 41.075 1.00 91.06 175 GLN A O 1
ATOM 1397 N N . VAL A 1 176 ? -39.756 -1.220 40.345 1.00 89.12 176 VAL A N 1
ATOM 1398 C CA . VAL A 1 176 ? -40.315 -0.262 41.303 1.00 89.12 176 VAL A CA 1
ATOM 1399 C C . VAL A 1 176 ? -41.279 -1.008 42.215 1.00 89.12 176 VAL A C 1
ATOM 1401 O O . VAL A 1 176 ? -42.162 -1.716 41.732 1.00 89.12 176 VAL A O 1
ATOM 1404 N N . SER A 1 177 ? -41.080 -0.905 43.524 1.00 84.88 177 SER A N 1
ATOM 1405 C CA . SER A 1 177 ? -41.957 -1.498 44.531 1.00 84.88 177 SER A CA 1
ATOM 1406 C C . SER A 1 177 ? -43.129 -0.573 44.872 1.00 84.88 177 SER A C 1
ATOM 1408 O O . SER A 1 177 ? -43.115 0.623 44.584 1.00 84.88 177 SER A O 1
ATOM 1410 N N . ASN A 1 178 ? -44.158 -1.127 45.520 1.00 83.94 178 ASN A N 1
ATOM 1411 C CA . ASN A 1 178 ? -45.366 -0.377 45.889 1.00 83.94 178 ASN A CA 1
ATOM 1412 C C . ASN A 1 178 ? -45.103 0.784 46.864 1.00 83.94 178 ASN A C 1
ATOM 1414 O O . ASN A 1 178 ? -45.905 1.708 46.929 1.00 83.94 178 ASN A O 1
ATOM 1418 N N . ASP A 1 179 ? -44.011 0.737 47.625 1.00 82.44 179 ASP A N 1
ATOM 1419 C CA . ASP A 1 179 ? -43.558 1.801 48.527 1.00 82.44 179 ASP A CA 1
ATOM 1420 C C . ASP A 1 179 ? -42.636 2.826 47.834 1.00 82.44 179 ASP A C 1
ATOM 1422 O O . ASP A 1 179 ? -42.007 3.641 48.503 1.00 82.44 179 ASP A O 1
ATOM 1426 N N . GLY A 1 180 ? -42.548 2.794 46.499 1.00 79.19 180 GLY A N 1
ATOM 1427 C CA . GLY A 1 180 ? -41.832 3.787 45.696 1.00 79.19 180 GLY A CA 1
ATOM 1428 C C . GLY A 1 180 ? -40.321 3.571 45.598 1.00 79.19 180 GLY A C 1
ATOM 1429 O O . GLY A 1 180 ? -39.626 4.398 45.010 1.00 79.19 180 GLY A O 1
ATOM 1430 N N . GLN A 1 181 ? -39.781 2.468 46.128 1.00 82.81 181 GLN A N 1
ATOM 1431 C CA . GLN A 1 181 ? -38.360 2.164 45.959 1.00 82.81 181 GLN A CA 1
ATOM 1432 C C . GLN A 1 181 ? -38.094 1.655 44.540 1.00 82.81 181 GLN A C 1
ATOM 1434 O O . GLN A 1 181 ? -38.785 0.770 44.042 1.00 82.81 181 GLN A O 1
ATOM 1439 N N . ALA A 1 182 ? -37.056 2.185 43.895 1.00 87.00 182 ALA A N 1
ATOM 1440 C CA . ALA A 1 182 ? -36.619 1.754 42.573 1.00 87.00 182 ALA A CA 1
ATOM 1441 C C . ALA A 1 182 ? -35.274 1.022 42.657 1.00 87.00 182 ALA A C 1
ATOM 1443 O O . ALA A 1 182 ? -34.356 1.453 43.352 1.00 87.00 182 ALA A O 1
ATOM 1444 N N . VAL A 1 183 ? -35.132 -0.078 41.922 1.00 91.25 183 VAL A N 1
ATOM 1445 C CA . VAL A 1 183 ? -33.867 -0.805 41.775 1.00 91.25 183 VAL A CA 1
ATOM 1446 C C . VAL A 1 183 ? -33.608 -1.047 40.300 1.00 91.25 183 VAL A C 1
ATOM 1448 O O . VAL A 1 183 ? -34.400 -1.702 39.627 1.00 91.25 183 VAL A O 1
ATOM 1451 N N . THR A 1 184 ? -32.468 -0.574 39.814 1.00 91.38 184 THR A N 1
ATOM 1452 C CA . THR A 1 184 ? -32.064 -0.679 38.414 1.00 91.38 184 THR A CA 1
ATOM 1453 C C . THR A 1 184 ? -30.944 -1.696 38.263 1.00 91.38 184 THR A C 1
ATOM 1455 O O . THR A 1 184 ? -29.969 -1.691 39.012 1.00 91.38 184 THR A O 1
ATOM 1458 N N . THR A 1 185 ? -31.069 -2.575 37.273 1.00 95.00 185 THR A N 1
ATOM 1459 C CA . THR A 1 185 ? -29.977 -3.425 36.789 1.00 95.00 185 THR A CA 1
ATOM 1460 C C . THR A 1 185 ? -29.588 -2.966 35.389 1.00 95.00 185 THR A C 1
ATOM 1462 O O . THR A 1 185 ? -30.383 -3.087 34.459 1.00 95.00 185 THR A O 1
ATOM 1465 N N . ALA A 1 186 ? -28.378 -2.433 35.245 1.00 94.38 186 ALA A N 1
ATOM 1466 C CA . ALA A 1 186 ? -27.774 -2.075 33.968 1.00 94.38 186 ALA A CA 1
ATOM 1467 C C . ALA A 1 186 ? -26.870 -3.215 33.492 1.00 94.38 186 ALA A C 1
ATOM 1469 O O . ALA A 1 186 ? -25.959 -3.609 34.215 1.00 94.38 186 ALA A O 1
ATOM 1470 N N . THR A 1 187 ? -27.114 -3.742 32.297 1.00 96.50 187 THR A N 1
ATOM 1471 C CA . THR A 1 187 ? -26.342 -4.834 31.691 1.00 96.50 187 THR A CA 1
ATOM 1472 C C . THR A 1 187 ? -25.690 -4.348 30.407 1.00 96.50 187 THR A C 1
ATOM 1474 O O . THR A 1 187 ? -26.382 -3.943 29.475 1.00 96.50 187 THR A O 1
ATOM 1477 N N . TYR A 1 188 ? -24.365 -4.408 30.357 1.00 96.12 188 TYR A N 1
ATOM 1478 C CA . TYR A 1 188 ? -23.540 -3.995 29.230 1.00 96.12 188 TYR A CA 1
ATOM 1479 C C . TYR A 1 188 ? -22.915 -5.213 28.560 1.00 96.12 188 TYR A C 1
ATOM 1481 O O . TYR A 1 188 ? -22.435 -6.115 29.240 1.00 96.12 188 TYR A O 1
ATOM 1489 N N . TYR A 1 189 ? -22.879 -5.211 27.232 1.00 94.94 189 TYR A N 1
ATOM 1490 C CA . TYR A 1 189 ? -22.176 -6.201 26.421 1.00 94.94 189 TYR A CA 1
ATOM 1491 C C . TYR A 1 189 ? -20.961 -5.525 25.794 1.00 94.94 189 TYR A C 1
ATOM 1493 O O . TYR A 1 189 ? -21.098 -4.724 24.868 1.00 94.94 189 TYR A O 1
ATOM 1501 N N . LEU A 1 190 ? -19.781 -5.800 26.346 1.00 93.38 190 LEU A N 1
ATOM 1502 C CA . LEU A 1 190 ? -18.554 -5.075 26.033 1.00 93.38 190 LEU A CA 1
ATOM 1503 C C . LEU A 1 190 ? -17.669 -5.852 25.061 1.00 93.38 190 LEU A C 1
ATOM 1505 O O . LEU A 1 190 ? -17.335 -7.007 25.313 1.00 93.38 190 LEU A O 1
ATOM 1509 N N . LYS A 1 191 ? -17.182 -5.193 24.014 1.00 91.69 191 LYS A N 1
ATOM 1510 C CA . LYS A 1 191 ? -15.990 -5.626 23.278 1.00 91.69 191 LYS A CA 1
ATOM 1511 C C . LYS A 1 191 ? -14.788 -4.901 23.860 1.00 91.69 191 LYS A C 1
ATOM 1513 O O . LYS A 1 191 ? -14.734 -3.675 23.830 1.00 91.69 191 LYS A O 1
ATOM 1518 N N . ASN A 1 192 ? -13.837 -5.646 24.413 1.00 89.31 192 ASN A N 1
ATOM 1519 C CA . ASN A 1 192 ? -12.694 -5.091 25.133 1.00 89.31 192 ASN A CA 1
ATOM 1520 C C . ASN A 1 192 ? -11.383 -5.650 24.577 1.00 89.31 192 ASN A C 1
ATOM 1522 O O . ASN A 1 192 ? -11.179 -6.861 24.612 1.00 89.31 192 ASN A O 1
ATOM 1526 N N . ARG A 1 193 ? -10.495 -4.777 24.090 1.00 83.88 193 ARG A N 1
ATOM 1527 C CA . ARG A 1 193 ? -9.200 -5.179 23.518 1.00 83.88 193 ARG A CA 1
ATOM 1528 C C . ARG A 1 193 ? -8.093 -5.212 24.559 1.00 83.88 193 ARG A C 1
ATOM 1530 O O . ARG A 1 193 ? -7.355 -6.191 24.622 1.00 83.88 193 ARG A O 1
ATOM 1537 N N . SER A 1 194 ? -7.985 -4.164 25.375 1.00 84.44 194 SER A N 1
ATOM 1538 C CA . SER A 1 194 ? -6.827 -3.993 26.264 1.00 84.44 194 SER A CA 1
ATOM 1539 C C . SER A 1 194 ? -7.139 -3.419 27.649 1.00 84.44 194 SER A C 1
ATOM 1541 O O . SER A 1 194 ? -6.286 -3.488 28.537 1.00 84.44 194 SER A O 1
ATOM 1543 N N . ARG A 1 195 ? -8.338 -2.865 27.889 1.00 89.62 195 ARG A N 1
ATOM 1544 C CA . ARG A 1 195 ? -8.634 -2.205 29.170 1.00 89.62 195 ARG A CA 1
ATOM 1545 C C . ARG A 1 195 ? -8.810 -3.238 30.281 1.00 89.62 195 ARG A C 1
ATOM 1547 O O . ARG A 1 195 ? -9.550 -4.209 30.145 1.00 89.62 195 ARG A O 1
ATOM 1554 N N . ALA A 1 196 ? -8.160 -2.995 31.416 1.00 92.75 196 ALA A N 1
ATOM 1555 C CA . ALA A 1 196 ? -8.300 -3.835 32.606 1.00 92.75 196 ALA A CA 1
ATOM 1556 C C . ALA A 1 196 ? -9.621 -3.599 33.361 1.00 92.75 196 ALA A C 1
ATOM 1558 O O . ALA A 1 196 ? -10.029 -4.448 34.150 1.00 92.75 196 ALA A O 1
ATOM 1559 N N . HIS A 1 197 ? -10.278 -2.460 33.128 1.00 94.88 197 HIS A N 1
ATOM 1560 C CA . HIS A 1 197 ? -11.518 -2.077 33.793 1.00 94.88 197 HIS A CA 1
ATOM 1561 C C . HIS A 1 197 ? -12.541 -1.570 32.773 1.00 94.88 197 HIS A C 1
ATOM 1563 O O . HIS A 1 197 ? -12.172 -1.042 31.723 1.00 94.88 197 HIS A O 1
ATOM 1569 N N . PHE A 1 198 ? -13.819 -1.735 33.096 1.00 94.50 198 PHE A N 1
ATOM 1570 C CA . PHE A 1 198 ? -14.920 -0.987 32.502 1.00 94.50 198 PHE A CA 1
ATOM 1571 C C . PHE A 1 198 ? -15.274 0.161 33.443 1.00 94.50 198 PHE A C 1
ATOM 1573 O O . PHE A 1 198 ? -15.521 -0.071 34.628 1.00 94.50 198 PHE A O 1
ATOM 1580 N N . GLU A 1 199 ? -15.244 1.386 32.933 1.00 94.25 199 GLU A N 1
ATOM 1581 C CA . GLU A 1 199 ? -15.449 2.594 33.731 1.00 94.25 199 GLU A CA 1
ATOM 1582 C C . GLU A 1 199 ? -16.878 3.102 33.541 1.00 94.25 199 GLU A C 1
ATOM 1584 O O . GLU A 1 199 ? -17.337 3.274 32.414 1.00 94.25 199 GLU A O 1
ATOM 1589 N N . VAL A 1 200 ? -17.588 3.338 34.644 1.00 90.50 200 VAL A N 1
ATOM 1590 C CA . VAL A 1 200 ? -18.943 3.897 34.639 1.00 90.50 200 VAL A CA 1
ATOM 1591 C C . VAL A 1 200 ? -18.994 5.060 35.609 1.00 90.50 200 VAL A C 1
ATOM 1593 O O . VAL A 1 200 ? -18.720 4.886 36.794 1.00 90.50 200 VAL A O 1
ATOM 1596 N N . THR A 1 201 ? -19.385 6.232 35.123 1.00 89.81 201 THR A N 1
ATOM 1597 C CA . THR A 1 201 ? -19.635 7.406 35.962 1.00 89.81 201 THR A CA 1
ATOM 1598 C C . THR A 1 201 ? -21.144 7.603 36.054 1.00 89.81 201 THR A C 1
ATOM 1600 O O . THR A 1 201 ? -21.738 8.139 35.120 1.00 89.81 201 THR A O 1
ATOM 1603 N N . PRO A 1 202 ? -21.802 7.097 37.107 1.00 82.44 202 PRO A N 1
ATOM 1604 C CA . PRO A 1 202 ? -23.221 7.342 37.308 1.00 82.44 202 PRO A CA 1
ATOM 1605 C C . PRO A 1 202 ? -23.495 8.814 37.630 1.00 82.44 202 PRO A C 1
ATOM 1607 O O . PRO A 1 202 ? -22.674 9.480 38.262 1.00 82.44 202 PRO A O 1
ATOM 1610 N N . GLU A 1 203 ? -24.685 9.300 37.273 1.00 72.69 203 GLU A N 1
ATOM 1611 C CA . GLU A 1 203 ? -25.171 10.574 37.803 1.00 72.69 203 GLU A CA 1
ATOM 1612 C C . GLU A 1 203 ? -25.282 10.492 39.333 1.00 72.69 203 GLU A C 1
ATOM 1614 O O . GLU A 1 203 ? -25.603 9.443 39.910 1.00 72.69 203 GLU A O 1
ATOM 1619 N N . ALA A 1 204 ? -24.914 11.588 40.000 1.00 67.81 204 ALA A N 1
ATOM 1620 C CA . ALA A 1 204 ? -24.694 11.617 41.437 1.00 67.81 204 ALA A CA 1
ATOM 1621 C C . ALA A 1 204 ? -25.898 11.063 42.211 1.00 67.81 204 ALA A C 1
ATOM 1623 O O . ALA A 1 204 ? -27.051 11.387 41.946 1.00 67.81 204 ALA A O 1
ATOM 1624 N N . GLY A 1 205 ? -25.610 10.253 43.229 1.00 70.56 205 GLY A N 1
ATOM 1625 C CA . GLY A 1 205 ? -26.641 9.766 44.136 1.00 70.56 205 GLY A CA 1
ATOM 1626 C C . GLY A 1 205 ? -27.146 8.357 43.858 1.00 70.56 205 GLY A C 1
ATOM 1627 O O . GLY A 1 205 ? -28.225 8.035 44.324 1.00 70.56 205 GLY A O 1
ATOM 1628 N N . ILE A 1 206 ? -26.383 7.473 43.213 1.00 80.88 206 ILE A N 1
ATOM 1629 C CA . ILE A 1 206 ? -26.700 6.036 43.233 1.00 80.88 206 ILE A CA 1
ATOM 1630 C C . ILE A 1 206 ? -25.982 5.303 44.373 1.00 80.88 206 ILE A C 1
ATOM 1632 O O . ILE A 1 206 ? -24.875 5.655 44.787 1.00 80.88 206 ILE A O 1
ATOM 1636 N N . LYS A 1 207 ? -26.610 4.244 44.882 1.00 84.56 207 LYS A N 1
ATOM 1637 C CA . LYS A 1 207 ? -25.994 3.253 45.764 1.00 84.56 207 LYS A CA 1
ATOM 1638 C C . LYS A 1 207 ? -25.843 1.949 44.990 1.00 84.56 207 LYS A C 1
ATOM 1640 O O . LYS A 1 207 ? -26.832 1.283 44.692 1.00 84.56 207 LYS A O 1
ATOM 1645 N N . LEU A 1 208 ? -24.602 1.579 44.687 1.00 88.88 208 LEU A N 1
ATOM 1646 C CA . LEU A 1 208 ? -24.277 0.317 44.026 1.00 88.88 208 LEU A CA 1
ATOM 1647 C C . LEU A 1 208 ? -24.452 -0.857 44.999 1.00 88.88 208 LEU A C 1
ATOM 1649 O O . LEU A 1 208 ? -23.940 -0.825 46.117 1.00 88.88 208 LEU A O 1
ATOM 1653 N N . TRP A 1 209 ? -25.207 -1.876 44.595 1.00 91.06 209 TRP A N 1
ATOM 1654 C CA . TRP A 1 209 ? -25.528 -3.046 45.422 1.00 91.06 209 TRP A CA 1
ATOM 1655 C C . TRP A 1 209 ? -24.757 -4.285 44.977 1.00 91.06 209 TRP A C 1
ATOM 1657 O O . TRP A 1 209 ? -24.270 -5.066 45.799 1.00 91.06 209 TRP A O 1
ATOM 1667 N N . GLU A 1 210 ? -24.653 -4.487 43.667 1.00 94.50 210 GLU A N 1
ATOM 1668 C CA . GLU A 1 210 ? -23.985 -5.648 43.099 1.00 94.50 210 GLU A CA 1
ATOM 1669 C C . GLU A 1 210 ? -23.356 -5.311 41.752 1.00 94.50 210 GLU A C 1
A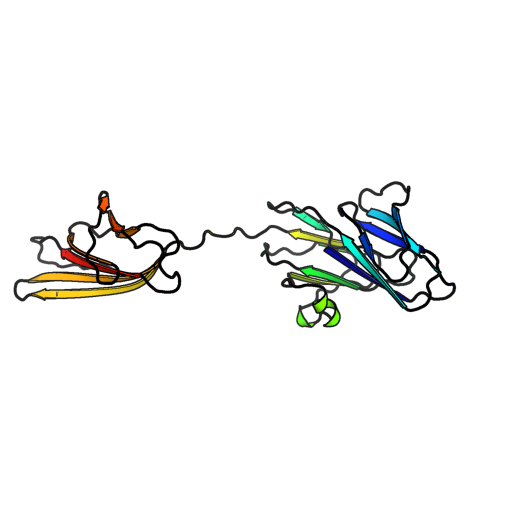TOM 1671 O O . GLU A 1 210 ? -23.939 -4.599 40.937 1.00 94.50 210 GLU A O 1
ATOM 1676 N N . THR A 1 211 ? -22.183 -5.887 41.508 1.00 96.62 211 THR A N 1
ATOM 1677 C CA . THR A 1 211 ? -21.537 -5.890 40.200 1.00 96.62 211 THR A CA 1
ATOM 1678 C C . THR A 1 211 ? -21.216 -7.32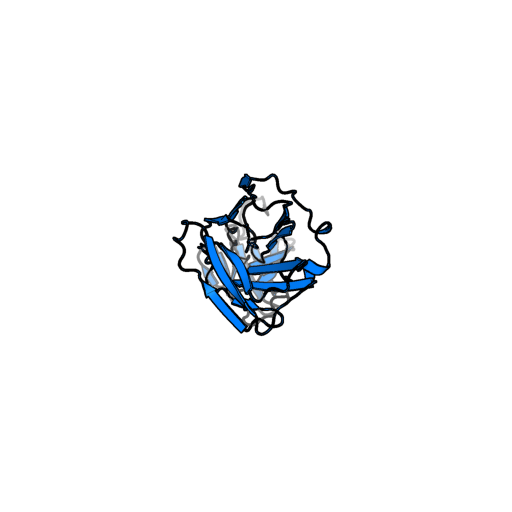7 39.829 1.00 96.62 211 THR A C 1
ATOM 1680 O O . THR A 1 211 ? -20.668 -8.071 40.648 1.00 96.62 211 THR A O 1
ATOM 1683 N N . LYS A 1 212 ? -21.537 -7.730 38.600 1.00 97.06 212 LYS A N 1
ATOM 1684 C CA . LYS A 1 212 ? -21.133 -9.023 38.045 1.00 97.06 212 LYS A CA 1
ATOM 1685 C C . LYS A 1 212 ? -20.454 -8.838 36.699 1.00 97.06 212 LYS A C 1
ATOM 1687 O O . LYS A 1 212 ? -20.808 -7.941 35.942 1.00 97.06 212 LYS A O 1
ATOM 1692 N N . VAL A 1 213 ? -19.512 -9.724 36.411 1.00 95.94 213 VAL A N 1
ATOM 1693 C CA . VAL A 1 213 ? -18.864 -9.862 35.109 1.00 95.94 213 VAL A CA 1
ATOM 1694 C C . VAL A 1 213 ? -18.998 -11.314 34.684 1.00 95.94 213 VAL A C 1
ATOM 1696 O O . VAL A 1 213 ? -18.602 -12.225 35.416 1.00 95.94 213 VAL A O 1
ATOM 1699 N N . THR A 1 214 ? -19.604 -11.555 33.523 1.00 93.06 214 THR A N 1
ATOM 1700 C CA . THR A 1 214 ? -19.900 -12.899 32.997 1.00 93.06 214 THR A CA 1
ATOM 1701 C C . THR A 1 214 ? -20.623 -13.782 34.027 1.00 93.06 214 THR A C 1
ATOM 1703 O O . THR A 1 214 ? -20.214 -14.905 34.317 1.00 93.06 214 THR A O 1
ATOM 1706 N N . GLY A 1 215 ? -21.637 -13.216 34.692 1.00 92.94 215 GLY A N 1
ATOM 1707 C CA . GLY A 1 215 ? -22.405 -13.871 35.760 1.00 92.94 215 GLY A CA 1
ATOM 1708 C C . GLY A 1 215 ? -21.699 -14.005 37.120 1.00 92.94 215 GLY A C 1
ATOM 1709 O O . GLY A 1 215 ? -22.357 -14.317 38.113 1.00 92.94 215 GLY A O 1
ATOM 1710 N N . LYS A 1 216 ? -20.391 -13.733 37.221 1.00 94.69 216 LYS A N 1
ATOM 1711 C CA . LYS A 1 216 ? -19.624 -13.833 38.475 1.00 94.69 216 LYS A CA 1
ATOM 1712 C C . LYS A 1 216 ? -19.591 -12.497 39.201 1.00 94.69 216 LYS A C 1
ATOM 1714 O O . LYS A 1 216 ? -19.255 -11.482 38.600 1.00 94.69 216 LYS A O 1
ATOM 1719 N N . ARG A 1 217 ? -19.898 -12.489 40.500 1.00 96.06 217 ARG A N 1
ATOM 1720 C CA . ARG A 1 217 ? -19.823 -11.273 41.321 1.00 96.06 217 ARG A CA 1
ATOM 1721 C C . ARG A 1 217 ? -18.375 -10.798 41.430 1.00 96.06 217 ARG A C 1
ATOM 1723 O O . ARG A 1 217 ? -17.486 -11.594 41.720 1.00 96.06 217 ARG A O 1
ATOM 1730 N N . VAL A 1 218 ? -18.161 -9.506 41.212 1.00 95.88 218 VAL A N 1
ATOM 1731 C CA . VAL A 1 218 ? -16.852 -8.854 41.330 1.00 95.88 218 VAL A CA 1
ATOM 1732 C C . VAL A 1 218 ? -16.955 -7.647 42.250 1.00 95.88 218 VAL A C 1
ATOM 1734 O O . VAL A 1 218 ? -18.034 -7.080 42.427 1.00 95.88 218 VAL A O 1
ATOM 1737 N N . LEU A 1 219 ? -15.828 -7.260 42.842 1.00 94.81 219 LEU A N 1
ATOM 1738 C CA . LEU A 1 219 ? -15.735 -6.045 43.640 1.00 94.81 219 LEU A CA 1
ATOM 1739 C C . LEU A 1 219 ? -15.284 -4.892 42.734 1.00 94.81 219 LEU A C 1
ATOM 1741 O O . LEU A 1 219 ? -14.164 -4.942 42.222 1.00 94.81 219 LEU A O 1
ATOM 1745 N N . PRO A 1 220 ? -16.137 -3.884 42.498 1.00 93.06 220 PRO A N 1
ATOM 1746 C CA . PRO A 1 220 ? -15.736 -2.694 41.766 1.00 93.06 220 PRO A CA 1
ATOM 1747 C C . PRO A 1 220 ? -14.851 -1.796 42.638 1.00 93.06 220 PRO A C 1
ATOM 1749 O O . PRO A 1 220 ? -14.953 -1.800 43.866 1.00 93.06 220 PRO A O 1
ATOM 1752 N N . ILE A 1 221 ? -14.008 -0.994 41.995 1.00 94.19 221 ILE A N 1
ATOM 1753 C CA . ILE A 1 221 ? -13.178 0.016 42.653 1.00 94.19 221 ILE A CA 1
ATOM 1754 C C . ILE A 1 221 ? -13.853 1.372 42.464 1.00 94.19 221 ILE A C 1
ATOM 1756 O O . ILE A 1 221 ? -14.122 1.781 41.338 1.00 94.19 221 ILE A O 1
ATOM 1760 N N . MET A 1 222 ? -14.110 2.078 43.561 1.00 89.56 222 MET A N 1
ATOM 1761 C CA . MET A 1 222 ? -14.625 3.446 43.518 1.00 89.56 222 MET A CA 1
ATOM 1762 C C . MET A 1 222 ? -13.452 4.423 43.406 1.00 89.56 222 MET A C 1
ATOM 1764 O O . MET A 1 222 ? -12.578 4.438 44.275 1.00 89.56 222 MET A O 1
ATOM 1768 N N . ARG A 1 223 ? -13.424 5.240 42.350 1.00 88.25 223 ARG A N 1
ATOM 1769 C CA . ARG A 1 223 ? -12.429 6.296 42.135 1.00 88.25 223 ARG A CA 1
ATOM 1770 C C . ARG A 1 223 ? -13.146 7.629 41.937 1.00 88.25 223 ARG A C 1
ATOM 1772 O O . ARG A 1 223 ? -13.522 7.973 40.822 1.00 88.25 223 ARG A O 1
ATOM 1779 N N . GLY A 1 224 ? -13.336 8.370 43.028 1.00 85.31 224 GLY A N 1
ATOM 1780 C CA . GLY A 1 224 ? -14.218 9.541 43.021 1.00 85.31 224 GLY A CA 1
ATOM 1781 C C . GLY A 1 224 ? -15.643 9.115 42.667 1.00 85.31 224 GLY A C 1
ATOM 1782 O O . GLY A 1 224 ? -16.162 8.175 43.270 1.00 85.31 224 GLY A O 1
ATOM 1783 N N . ASP A 1 225 ? -16.221 9.750 41.651 1.00 84.31 225 ASP A N 1
ATOM 1784 C CA . ASP A 1 225 ? -17.558 9.429 41.138 1.00 84.31 225 ASP A CA 1
ATOM 1785 C C . ASP A 1 225 ? -17.556 8.306 40.088 1.00 84.31 225 ASP A C 1
ATOM 1787 O O . ASP A 1 225 ? -18.611 7.918 39.597 1.00 84.31 225 ASP A O 1
ATOM 1791 N N . THR A 1 226 ? -16.393 7.744 39.746 1.00 89.81 226 THR A N 1
ATOM 1792 C CA . THR A 1 226 ? -16.278 6.671 38.753 1.00 89.81 226 THR A CA 1
ATOM 1793 C C . THR A 1 226 ? -16.205 5.297 39.418 1.00 89.81 226 THR A C 1
ATOM 1795 O O . THR A 1 226 ? -15.427 5.055 40.343 1.00 89.81 226 THR A O 1
ATOM 1798 N N . ILE A 1 227 ? -16.994 4.363 38.897 1.00 91.75 227 ILE A N 1
ATOM 1799 C CA . ILE A 1 227 ? -16.978 2.940 39.226 1.00 91.75 227 ILE A CA 1
ATOM 1800 C C . ILE A 1 227 ? -16.080 2.236 38.208 1.00 91.75 227 ILE A C 1
ATOM 1802 O O . ILE A 1 227 ? -16.379 2.223 37.016 1.00 91.75 227 ILE A O 1
ATOM 1806 N N . LEU A 1 228 ? -15.002 1.608 38.668 1.00 95.12 228 LEU A N 1
ATOM 1807 C CA . LEU A 1 228 ? -14.133 0.771 37.845 1.00 95.12 228 LEU A CA 1
ATOM 1808 C C . LEU A 1 228 ? -14.481 -0.699 38.082 1.00 95.12 228 LEU A C 1
ATOM 1810 O O . LEU A 1 228 ? -14.223 -1.245 39.156 1.00 95.12 228 LEU A O 1
ATOM 1814 N N . VAL A 1 229 ? -15.060 -1.356 37.082 1.00 95.94 229 VAL A N 1
ATOM 1815 C CA . VAL A 1 229 ? -15.395 -2.782 37.129 1.00 95.94 229 VAL A CA 1
ATOM 1816 C C . VAL A 1 229 ? -14.235 -3.597 36.550 1.00 95.94 229 VAL A C 1
ATOM 1818 O O . VAL A 1 229 ? -13.959 -3.460 35.359 1.00 95.94 229 VAL A O 1
ATOM 1821 N N . PRO A 1 230 ? -13.548 -4.451 37.334 1.00 95.31 230 PRO A N 1
ATOM 1822 C CA . PRO A 1 230 ? -12.441 -5.258 36.826 1.00 95.31 230 PRO A CA 1
ATOM 1823 C C . PRO A 1 230 ? -12.900 -6.235 35.745 1.00 95.31 230 PRO A C 1
ATOM 1825 O O . PRO A 1 230 ? -13.857 -6.984 35.945 1.00 95.31 230 PRO A O 1
ATOM 1828 N N . LEU A 1 231 ? -12.187 -6.257 34.621 1.00 94.06 231 LEU A N 1
ATOM 1829 C CA . LEU A 1 231 ? -12.455 -7.165 33.516 1.00 94.06 231 LEU A CA 1
ATOM 1830 C C . LEU A 1 231 ? -11.502 -8.373 33.543 1.00 94.06 231 LEU A C 1
ATOM 1832 O O . LEU A 1 231 ? -10.330 -8.252 33.911 1.00 94.06 231 LEU A O 1
ATOM 1836 N N . PRO A 1 232 ? -11.984 -9.560 33.151 1.00 88.56 232 PRO A N 1
ATOM 1837 C CA . PRO A 1 232 ? -11.176 -10.771 33.064 1.00 88.56 232 PRO A CA 1
ATOM 1838 C C . PRO A 1 232 ? -10.090 -10.657 31.986 1.00 88.56 232 PRO A C 1
ATOM 1840 O O . PRO A 1 232 ? -10.313 -10.129 30.898 1.00 88.56 232 PRO A O 1
ATOM 1843 N N . LYS A 1 233 ? -8.906 -11.206 32.279 1.00 83.75 233 LYS A N 1
ATOM 1844 C CA . LYS A 1 233 ? -7.783 -11.287 31.333 1.00 83.75 233 LYS A CA 1
ATOM 1845 C C . LYS A 1 233 ? -7.919 -12.507 30.417 1.00 83.75 233 LYS A C 1
ATOM 1847 O O . LYS A 1 233 ? -8.492 -13.516 30.818 1.00 83.75 233 LYS A O 1
ATOM 1852 N N . GLY A 1 234 ? -7.334 -12.428 29.220 1.00 72.75 234 GLY A N 1
ATOM 1853 C CA . GLY A 1 234 ? -7.200 -13.574 28.310 1.00 72.75 234 GLY A CA 1
ATOM 1854 C C . GLY A 1 234 ? -8.513 -14.063 27.692 1.00 72.75 234 GLY A C 1
ATOM 1855 O O . GLY A 1 234 ? -8.621 -15.238 27.352 1.00 72.75 234 GLY A O 1
ATOM 1856 N N . GLN A 1 235 ? -9.522 -13.196 27.576 1.00 71.12 235 GLN A N 1
ATOM 1857 C CA . GLN A 1 235 ? -10.775 -13.549 26.913 1.00 71.12 235 GLN A CA 1
ATOM 1858 C C . GLN A 1 235 ? -10.659 -13.507 25.387 1.00 71.12 235 GLN A C 1
ATOM 1860 O O . GLN A 1 235 ? -9.822 -12.807 24.819 1.00 71.12 235 GLN A O 1
ATOM 1865 N N . ASN A 1 236 ? -11.541 -14.255 24.726 1.00 76.19 236 ASN A N 1
ATOM 1866 C CA . ASN A 1 236 ? -11.726 -14.178 23.286 1.00 76.19 236 ASN A CA 1
ATOM 1867 C C . ASN A 1 236 ? -12.242 -12.779 22.908 1.00 76.19 236 ASN A C 1
ATOM 1869 O O . ASN A 1 236 ? -13.352 -12.417 23.284 1.00 76.19 236 ASN A O 1
ATOM 1873 N N . LEU A 1 237 ? -11.458 -12.032 22.126 1.00 71.94 237 LEU A N 1
ATOM 1874 C CA . LEU A 1 237 ? -11.774 -10.663 21.692 1.00 71.94 237 LEU A CA 1
ATOM 1875 C C . LEU A 1 237 ? -13.069 -10.551 20.870 1.00 71.94 237 LEU A C 1
ATOM 1877 O O . LEU A 1 237 ? -13.635 -9.465 20.767 1.00 71.94 237 LEU A O 1
ATOM 1881 N N . ASN A 1 238 ? -13.543 -11.659 20.296 1.00 75.06 238 ASN A N 1
ATOM 1882 C CA . ASN A 1 238 ? -14.772 -11.704 19.505 1.00 75.06 238 ASN A CA 1
ATOM 1883 C C . ASN A 1 238 ? -16.022 -12.022 20.342 1.00 75.06 238 ASN A C 1
ATOM 1885 O O . ASN A 1 238 ? -17.133 -11.915 19.825 1.00 75.06 238 ASN A O 1
ATOM 1889 N N . ALA A 1 239 ? -15.868 -12.425 21.608 1.00 83.69 239 ALA A N 1
ATOM 1890 C CA . ALA A 1 239 ? -16.985 -12.697 22.506 1.00 83.69 239 ALA A CA 1
ATOM 1891 C C . ALA A 1 239 ? -17.250 -11.470 23.398 1.00 83.69 239 ALA A C 1
ATOM 1893 O O . ALA A 1 239 ? -16.320 -10.991 24.050 1.00 83.69 239 ALA A O 1
ATOM 1894 N N . PRO A 1 240 ? -18.489 -10.950 23.458 1.00 89.12 240 PRO A N 1
ATOM 1895 C CA . PRO A 1 240 ? -18.790 -9.819 24.321 1.00 89.12 240 PRO A CA 1
ATOM 1896 C C . PRO A 1 240 ? -18.700 -10.215 25.801 1.00 89.12 240 PRO A C 1
ATOM 1898 O O . PRO A 1 240 ? -19.177 -11.274 26.212 1.00 89.12 240 PRO A O 1
ATOM 1901 N N . ILE A 1 241 ? -18.130 -9.328 26.612 1.00 94.12 241 ILE A N 1
ATOM 1902 C CA . ILE A 1 241 ? -18.081 -9.442 28.067 1.00 94.12 241 ILE A CA 1
ATOM 1903 C C . ILE A 1 241 ? -19.360 -8.837 28.634 1.00 94.12 241 ILE A C 1
ATOM 1905 O O . ILE A 1 241 ? -19.588 -7.633 28.519 1.00 94.12 241 ILE A O 1
ATOM 1909 N N . GLU A 1 242 ? -20.190 -9.660 29.263 1.00 95.56 242 GLU A N 1
ATOM 1910 C CA . GLU A 1 242 ? -21.368 -9.173 29.975 1.00 95.56 242 GLU A CA 1
ATOM 1911 C C . GLU A 1 242 ? -20.956 -8.561 31.320 1.00 95.56 242 GLU A C 1
ATOM 1913 O O . GLU A 1 242 ? -20.331 -9.231 32.147 1.00 95.56 242 GLU A O 1
ATOM 1918 N N . VAL A 1 243 ? -21.326 -7.305 31.559 1.00 96.75 243 VAL A N 1
ATOM 1919 C CA . VAL A 1 243 ? -21.134 -6.613 32.836 1.00 96.75 243 VAL A CA 1
ATOM 1920 C C . VAL A 1 243 ? -22.479 -6.126 33.348 1.00 96.75 243 VAL A C 1
ATOM 1922 O O . VAL A 1 243 ? -23.135 -5.331 32.683 1.00 96.75 243 VAL A O 1
ATOM 1925 N N . SER A 1 244 ? -22.880 -6.562 34.541 1.00 96.69 244 SER A N 1
ATOM 1926 C CA . SER A 1 244 ? -24.124 -6.120 35.174 1.00 96.69 244 SER A CA 1
ATOM 1927 C C . SER A 1 244 ? -23.847 -5.290 36.424 1.00 96.69 244 SER A C 1
ATOM 1929 O O . SER A 1 244 ? -23.138 -5.748 37.323 1.00 96.69 244 SER A O 1
ATOM 1931 N N . LEU A 1 245 ? -24.461 -4.117 36.518 1.00 94.94 245 LEU A N 1
ATOM 1932 C CA . LEU A 1 245 ? -24.436 -3.218 37.668 1.00 94.94 245 LEU A CA 1
ATOM 1933 C C . LEU A 1 245 ? -25.854 -3.105 38.223 1.00 94.94 245 LEU A C 1
ATOM 1935 O O . LEU A 1 245 ? -26.749 -2.609 37.543 1.00 94.94 245 LEU A O 1
ATOM 1939 N N . LYS A 1 246 ? -26.065 -3.556 39.459 1.00 93.75 246 LYS A N 1
ATOM 1940 C CA . LYS A 1 246 ? -27.332 -3.408 40.176 1.00 93.75 246 LYS A CA 1
ATOM 1941 C C . LYS A 1 246 ? -27.196 -2.303 41.207 1.00 93.75 246 LYS A C 1
ATOM 1943 O O . LYS A 1 246 ? -26.345 -2.387 42.093 1.00 93.75 246 LYS A O 1
ATOM 1948 N N . PHE A 1 247 ? -28.033 -1.285 41.103 1.00 91.12 247 PHE A N 1
ATOM 1949 C CA . PHE A 1 247 ? -27.994 -0.106 41.955 1.00 91.12 247 PHE A CA 1
ATOM 1950 C C . PHE A 1 247 ? -29.400 0.407 42.251 1.00 91.12 247 PHE A C 1
ATOM 1952 O O . PHE A 1 247 ? -30.357 0.092 41.550 1.00 91.12 247 PHE A O 1
ATOM 1959 N N . ALA A 1 248 ? -29.509 1.209 43.301 1.00 87.31 248 ALA A N 1
ATOM 1960 C CA . ALA A 1 248 ? -30.710 1.971 43.610 1.00 87.31 248 ALA A CA 1
ATOM 1961 C C . ALA A 1 248 ? -30.352 3.462 43.674 1.00 87.31 248 ALA A C 1
ATOM 1963 O O . ALA A 1 248 ? -29.253 3.786 44.143 1.00 87.31 248 ALA A O 1
ATOM 1964 N N . PRO A 1 249 ? -31.232 4.375 43.231 1.00 78.12 249 PRO A N 1
ATOM 1965 C CA . PRO A 1 249 ? -31.081 5.785 43.552 1.00 78.12 249 PRO A CA 1
ATOM 1966 C C . PRO A 1 249 ? -31.092 5.966 45.078 1.00 78.12 249 PRO A C 1
ATOM 1968 O O . PRO A 1 249 ? -31.754 5.232 45.816 1.00 78.12 249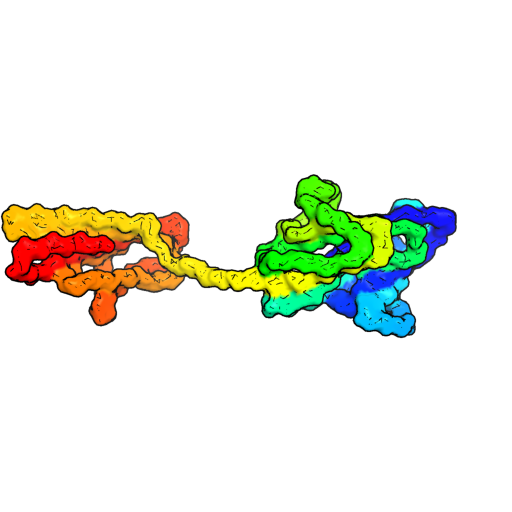 PRO A O 1
ATOM 1971 N N . LYS A 1 250 ? -30.322 6.930 45.577 1.00 67.50 250 LYS A N 1
ATOM 1972 C CA . LYS A 1 250 ? -30.462 7.428 46.943 1.00 67.50 250 LYS A CA 1
ATOM 1973 C C . LYS A 1 250 ? -31.822 8.112 47.016 1.00 67.50 250 LYS A C 1
ATOM 1975 O O . LYS A 1 250 ? -32.155 8.903 46.141 1.00 67.50 250 LYS A O 1
ATOM 1980 N N . LEU A 1 251 ? -32.585 7.791 48.057 1.00 57.25 251 LEU A N 1
ATOM 1981 C CA . LEU A 1 251 ? -33.855 8.447 48.350 1.00 57.25 251 LEU A CA 1
ATOM 1982 C C . LEU A 1 251 ? -33.627 9.964 48.414 1.00 57.25 251 LEU A C 1
ATOM 1984 O O . LEU A 1 251 ? -32.898 10.444 49.284 1.00 57.25 251 LEU A O 1
ATOM 1988 N N . SER A 1 252 ? -34.219 10.685 47.467 1.00 52.09 252 SER A N 1
ATOM 1989 C CA . SER A 1 252 ? -34.434 12.123 47.558 1.00 52.09 252 SER A CA 1
ATOM 1990 C C . SER A 1 252 ? -35.840 12.322 48.119 1.00 52.09 252 SER A C 1
ATOM 1992 O O . SER A 1 252 ? -36.759 11.632 47.690 1.00 52.09 252 SER A O 1
ATOM 1994 N N . ASN A 1 253 ? -36.022 13.242 49.067 1.00 49.59 253 ASN A N 1
ATOM 1995 C CA . ASN A 1 253 ? -37.347 13.636 49.577 1.00 49.59 253 ASN A CA 1
ATOM 1996 C C . ASN A 1 253 ? -38.097 14.555 48.589 1.00 49.59 253 ASN A C 1
ATOM 1998 O O . ASN A 1 253 ? -38.892 15.390 49.009 1.00 49.59 253 ASN A O 1
ATOM 2002 N N . ASP A 1 254 ? -37.785 14.459 47.301 1.00 51.97 254 ASP A N 1
ATOM 2003 C CA . ASP A 1 254 ? -38.343 15.309 46.258 1.00 51.97 254 ASP A CA 1
ATOM 2004 C C . ASP A 1 254 ? -39.335 14.463 45.456 1.00 51.97 254 ASP A C 1
ATOM 2006 O O . ASP A 1 254 ? -38.992 13.360 45.026 1.00 51.97 254 ASP A O 1
ATOM 2010 N N . ASP A 1 255 ? -40.562 14.958 45.291 1.00 45.66 255 ASP A N 1
ATOM 2011 C CA . ASP A 1 255 ? -41.718 14.242 44.722 1.00 45.66 255 ASP A CA 1
ATOM 2012 C C . ASP A 1 255 ? -41.570 13.890 43.219 1.00 45.66 255 ASP A C 1
ATOM 2014 O O . ASP A 1 255 ? -42.530 13.462 42.578 1.00 45.66 255 ASP A O 1
ATOM 2018 N N . ASP A 1 256 ? -40.379 14.057 42.635 1.00 46.38 256 ASP A N 1
ATOM 2019 C CA . ASP A 1 256 ? -40.116 13.904 41.204 1.00 46.38 256 ASP A CA 1
ATOM 2020 C C . ASP A 1 256 ? -38.941 12.930 40.970 1.00 46.38 256 ASP A C 1
ATOM 2022 O O . ASP A 1 256 ? -37.771 13.236 41.212 1.00 46.38 256 ASP A O 1
ATOM 2026 N N . VAL A 1 257 ? -39.243 11.723 40.476 1.00 44.69 257 VAL A N 1
ATOM 2027 C CA . VAL A 1 257 ? -38.225 10.749 40.047 1.00 44.69 257 VAL A CA 1
ATOM 2028 C C . VAL A 1 257 ? -37.891 11.014 38.582 1.00 44.69 257 VAL A C 1
ATOM 2030 O O . VAL A 1 257 ? -38.592 10.556 37.679 1.00 44.69 257 VAL A O 1
ATOM 2033 N N . ARG A 1 258 ? -36.793 11.731 38.328 1.00 38.03 258 ARG A N 1
ATOM 2034 C CA . ARG A 1 258 ? -36.247 11.900 36.974 1.00 38.03 258 ARG A CA 1
ATOM 2035 C C . ARG A 1 258 ? -35.160 10.872 36.702 1.00 38.03 258 ARG A C 1
ATOM 2037 O O . ARG A 1 258 ? -34.159 10.812 37.408 1.00 38.03 258 ARG A O 1
ATOM 2044 N N . VAL A 1 259 ? -35.362 10.076 35.655 1.00 37.75 259 VAL A N 1
ATOM 2045 C CA . VAL A 1 259 ? -34.321 9.234 35.056 1.00 37.75 259 VAL A CA 1
ATOM 2046 C C . VAL A 1 259 ? -33.966 9.865 33.716 1.00 37.75 259 VAL A C 1
ATOM 2048 O O . VAL A 1 259 ? -34.735 9.755 32.762 1.00 37.75 259 VAL A O 1
ATOM 2051 N N . THR A 1 260 ? -32.834 10.559 33.659 1.00 33.31 260 THR A N 1
ATOM 2052 C CA . THR A 1 260 ? -32.260 11.069 32.406 1.00 33.31 260 THR A CA 1
ATOM 2053 C C . THR A 1 260 ? -31.284 10.026 31.859 1.00 33.31 260 THR A C 1
ATOM 2055 O O . THR A 1 260 ? -30.551 9.410 32.632 1.00 33.31 260 THR A O 1
ATOM 2058 N N . LEU A 1 261 ? -31.351 9.767 30.548 1.00 33.81 261 LEU A N 1
ATOM 2059 C CA . LEU A 1 261 ? -30.491 8.820 29.824 1.00 33.81 261 LEU A CA 1
ATOM 2060 C C . LEU A 1 261 ? -29.300 9.536 29.191 1.00 33.81 261 LEU A C 1
ATOM 2062 O O . LEU A 1 261 ? -29.531 10.626 28.619 1.00 33.81 261 LEU A O 1
#

Radius of gyration: 32.86 Å; chains: 1; bounding box: 76×31×87 Å

pLDDT: mean 87.5, std 12.11, range [33.31, 98.12]

Sequence (261 aa):
GSSVLNYLIGGKPVSELKVLVPADYANVEFVGRDVRNWKPDEAPDNSFTKSYTVYFQSTVFGDYTLLVTFERQFNPEGETLAFNGVRPVDVQQEVGYSILISKERFEQSQPEATGKPIALEPSEIPEEYRLLFDAPILEAYQYSSAGFTLNKHLKPLNRQDSLEQVADRAAFTTQVSNDGQAVTTATYYLKNRSRAHFEVTPEAGIKLWETKVTGKRVLPIMRGDTILVPLPKGQNLNAPIEVSLKFAPKLSNDDDVRVTL